Protein AF-0000000068152319 (afdb_homodimer)

Solvent-accessible surface area (backbone atoms only — not comparable to full-atom values): 18331 Å² total; per-residue (Å²): 128,87,71,72,49,59,66,53,41,41,60,49,45,67,41,33,51,30,41,73,50,39,45,47,54,48,64,67,41,83,53,57,62,54,56,55,41,44,42,50,52,56,46,69,72,33,90,63,81,56,49,63,74,42,66,69,45,48,62,28,28,33,26,53,43,98,92,41,52,23,27,28,37,55,92,58,53,68,41,41,54,44,86,46,58,44,72,79,60,33,42,72,51,70,28,56,41,70,69,55,43,32,71,53,37,73,86,51,48,68,57,53,35,43,17,32,24,41,39,35,35,20,41,75,81,77,48,38,43,54,47,46,40,53,41,25,61,87,59,77,86,76,68,88,68,73,77,63,60,58,57,43,26,35,73,72,56,66,52,64,64,80,77,86,117,128,88,72,73,50,60,66,53,40,41,62,50,43,68,41,33,52,28,40,73,51,40,45,47,54,47,65,66,41,83,51,60,64,52,56,55,40,45,41,49,50,57,44,69,74,33,90,62,82,56,49,61,74,40,68,68,46,46,62,27,29,33,25,52,44,97,92,40,53,22,27,28,37,56,90,58,53,69,41,39,55,43,86,44,56,45,72,79,60,34,42,73,51,72,30,57,42,69,70,54,43,34,71,52,39,73,86,51,47,67,57,53,36,44,18,33,23,41,39,35,34,21,40,77,83,78,47,37,42,55,47,46,41,53,41,24,61,87,58,73,84,76,68,87,70,73,78,64,60,57,58,43,27,35,75,71,57,66,51,62,62,80,77,84,119

Foldseek 3Di:
DDPDDLVNLLVVCVVPDADVVVCVVVVVDLPLVSVVSNQVSLCVQAPDRFRFLAAHFDQWTFGQDPVGTFIAGSPGDTLGDLQDQSQVSFDKDKAQDPVSQCVVVVPDDGDHSQAKIKIWTAHPPPRHTTDIDIDHPPDDDDRPDDDPSQCCCCVPSVHGDDPPD/DDPDDLVRLLVVCVVPDADVVVCVVVVVDLDLVSVVSNQVSLCVQAPDRFRFLAAHFDQWTFGQDPVGTFIAGSPGDTLGDLQDQSQVSFDKDKAQDPVSQCVVVVPDDGDHSQAKIKIWTAHPPPRHTTDIDIDHPPDDDDRPDDDPSQCCCCVPSVHGDDPPD

Nearest PDB structures (foldseek):
  5svb-assembly1_F  TM=8.645E-01  e=8.930E-20  Xanthobacter autotrophicus Py2
  5m45-assembly2_L  TM=8.608E-01  e=7.887E-20  Xanthobacter autotrophicus Py2
  5l9w-assembly1_C  TM=7.464E-01  e=7.218E-07  Aromatoleum aromaticum EbN1
  1zbu-assembly2_B  TM=4.070E-01  e=8.820E+00  Homo sapiens
  5svb-assembly1_F  TM=8.643E-01  e=5.107E-20  Xanthobacter autotrophicus Py2

Structure (mmCIF, N/CA/C/O backbone):
data_AF-0000000068152319-model_v1
#
loop_
_entity.id
_entity.type
_entity.pdbx_description
1 polymer 'Acetone carboxylase subunit gamma'
#
loop_
_atom_site.group_PDB
_atom_site.id
_atom_site.type_symbol
_atom_site.label_atom_id
_atom_site.label_alt_id
_atom_site.label_comp_id
_atom_site.label_asym_id
_atom_site.label_entity_id
_atom_site.label_seq_id
_atom_site.pdbx_PDB_ins_code
_atom_site.Cartn_x
_atom_site.Cartn_y
_atom_site.Cartn_z
_atom_site.occupancy
_atom_site.B_iso_or_equiv
_atom_site.auth_seq_id
_atom_site.auth_comp_id
_atom_site.auth_asym_id
_atom_site.auth_atom_id
_atom_site.pdbx_PDB_model_num
ATOM 1 N N . MET A 1 1 ? 15.344 -35.219 9.492 1 29.3 1 MET A N 1
ATOM 2 C CA . MET A 1 1 ? 14.969 -33.875 9.023 1 29.3 1 MET A CA 1
ATOM 3 C C . MET A 1 1 ? 13.539 -33.844 8.516 1 29.3 1 MET A C 1
ATOM 5 O O . MET A 1 1 ? 13.172 -34.656 7.645 1 29.3 1 MET A O 1
ATOM 9 N N . THR A 1 2 ? 12.547 -33.531 9.25 1 34.34 2 THR A N 1
ATOM 10 C CA . THR A 1 2 ? 11.188 -34 9.008 1 34.34 2 THR A CA 1
ATOM 11 C C . THR A 1 2 ? 10.594 -33.344 7.781 1 34.34 2 THR A C 1
ATOM 13 O O . THR A 1 2 ? 10.562 -32.094 7.691 1 34.34 2 THR A O 1
ATOM 16 N N . GLU A 1 3 ? 10.773 -34 6.656 1 38.84 3 GLU A N 1
ATOM 17 C CA . GLU A 1 3 ? 10.18 -33.688 5.355 1 38.84 3 GLU A CA 1
ATOM 18 C C . GLU A 1 3 ? 8.688 -33.406 5.48 1 38.84 3 GLU A C 1
ATOM 20 O O . GLU A 1 3 ? 7.941 -34.219 6.055 1 38.84 3 GLU A O 1
ATOM 25 N N . TYR A 1 4 ? 8.383 -32.219 5.656 1 45.47 4 TYR A N 1
ATOM 26 C CA . TYR A 1 4 ? 6.938 -32.031 5.684 1 45.47 4 TYR A CA 1
ATOM 27 C C . TYR A 1 4 ? 6.297 -32.562 4.406 1 45.47 4 TYR A C 1
ATOM 29 O O . TYR A 1 4 ? 6.863 -32.438 3.318 1 45.47 4 TYR A O 1
ATOM 37 N N . SER A 1 5 ? 5.383 -33.531 4.551 1 49.78 5 SER A N 1
ATOM 38 C CA . SER A 1 5 ? 4.648 -34.094 3.42 1 49.78 5 SER A CA 1
ATOM 39 C C . SER A 1 5 ? 3.951 -33 2.617 1 49.78 5 SER A C 1
ATOM 41 O O . SER A 1 5 ? 3.756 -31.891 3.109 1 49.78 5 SER A O 1
ATOM 43 N N . LYS A 1 6 ? 3.797 -33.25 1.29 1 51.91 6 LYS A N 1
ATOM 44 C CA . LYS A 1 6 ? 3.037 -32.375 0.396 1 51.91 6 LYS A CA 1
ATOM 45 C C . LYS A 1 6 ? 1.741 -31.922 1.051 1 51.91 6 LYS A C 1
ATOM 47 O O . LYS A 1 6 ? 1.321 -30.766 0.864 1 51.91 6 LYS A O 1
ATOM 52 N N . GLU A 1 7 ? 1.117 -32.812 1.719 1 50.56 7 GLU A N 1
ATOM 53 C CA . GLU A 1 7 ? -0.164 -32.531 2.363 1 50.56 7 GLU A CA 1
ATOM 54 C C . GLU A 1 7 ? -0.013 -31.5 3.471 1 50.56 7 GLU A C 1
ATOM 56 O O . GLU A 1 7 ? -0.859 -30.609 3.619 1 50.56 7 GLU A O 1
ATOM 61 N N . VAL A 1 8 ? 0.929 -31.656 4.145 1 47.94 8 VAL A N 1
ATOM 62 C CA . VAL A 1 8 ? 1.165 -30.719 5.23 1 47.94 8 VAL A CA 1
ATOM 63 C C . VAL A 1 8 ? 1.479 -29.344 4.656 1 47.94 8 VAL A C 1
ATOM 65 O O . VAL A 1 8 ? 0.976 -28.328 5.145 1 47.94 8 VAL A O 1
ATOM 68 N N . ILE A 1 9 ? 2.273 -29.391 3.684 1 48.47 9 ILE A N 1
ATOM 69 C CA . ILE A 1 9 ? 2.66 -28.141 3.049 1 48.47 9 ILE A CA 1
ATOM 70 C C . ILE A 1 9 ? 1.435 -27.484 2.418 1 48.47 9 ILE A C 1
ATOM 72 O O . ILE A 1 9 ? 1.27 -26.266 2.494 1 48.47 9 ILE A O 1
ATOM 76 N N . ASN A 1 10 ? 0.563 -28.375 1.817 1 47.09 10 ASN A N 1
ATOM 77 C CA . ASN A 1 10 ? -0.707 -27.875 1.308 1 47.09 10 ASN A CA 1
ATOM 78 C C . ASN A 1 10 ? -1.466 -27.094 2.375 1 47.09 10 ASN A C 1
ATOM 80 O O . ASN A 1 10 ? -2.031 -26.031 2.09 1 47.09 10 ASN A O 1
ATOM 84 N N . ASP A 1 11 ? -1.47 -27.75 3.412 1 46.84 11 AS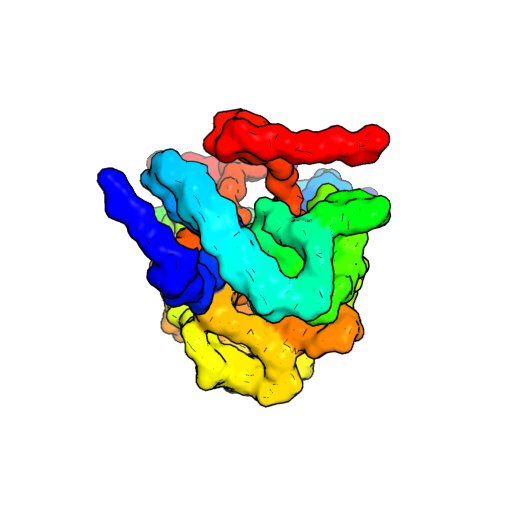P A N 1
ATOM 85 C CA . ASP A 1 11 ? -2.184 -27.109 4.52 1 46.84 11 ASP A CA 1
ATOM 86 C C . ASP A 1 11 ? -1.553 -25.766 4.887 1 46.84 11 ASP A C 1
ATOM 88 O O . ASP A 1 11 ? -2.258 -24.812 5.219 1 46.84 11 ASP A O 1
ATOM 92 N N . LEU A 1 12 ? -0.366 -25.828 4.875 1 43.5 12 LEU A N 1
ATOM 93 C CA . LEU A 1 12 ? 0.378 -24.625 5.234 1 43.5 12 LEU A CA 1
ATOM 94 C C . LEU A 1 12 ? 0.218 -23.547 4.168 1 43.5 12 LEU A C 1
ATOM 96 O O . LEU A 1 12 ? 0.08 -22.359 4.488 1 43.5 12 LEU A O 1
ATOM 100 N N . VAL A 1 13 ? 0.375 -24.031 2.992 1 44.41 13 VAL A N 1
ATOM 101 C CA . VAL A 1 13 ? 0.302 -23.125 1.843 1 44.41 13 VAL A CA 1
ATOM 102 C C . VAL A 1 13 ? -1.103 -22.547 1.738 1 44.41 13 VAL A C 1
ATOM 104 O O . VAL A 1 13 ? -1.269 -21.391 1.335 1 44.41 13 VAL A O 1
ATOM 107 N N . ASN A 1 14 ? -1.919 -23.438 1.845 1 42.91 14 ASN A N 1
ATOM 108 C CA . ASN A 1 14 ? -3.279 -22.906 1.894 1 42.91 14 ASN A CA 1
ATOM 109 C C . ASN A 1 14 ? -3.398 -21.75 2.887 1 42.91 14 ASN A C 1
ATOM 111 O O . ASN A 1 14 ? -4.426 -21.078 2.938 1 42.91 14 ASN A O 1
ATOM 115 N N . GLY A 1 15 ? -2.318 -21.516 3.465 1 40.84 15 GLY A N 1
ATOM 116 C CA . GLY A 1 15 ? -2.057 -20.297 4.215 1 40.84 15 GLY A CA 1
ATOM 117 C C . GLY A 1 15 ? -1.172 -19.312 3.467 1 40.84 15 GLY A C 1
ATOM 118 O O . GLY A 1 15 ? 0.036 -19.531 3.344 1 40.84 15 GLY A O 1
ATOM 119 N N . THR A 1 16 ? -1.539 -18.781 2.281 1 42.41 16 THR A N 1
ATOM 120 C CA . THR A 1 16 ? -1.171 -18 1.106 1 42.41 16 THR A CA 1
ATOM 121 C C . THR A 1 16 ? -0.312 -16.797 1.503 1 42.41 16 THR A C 1
ATOM 123 O O . THR A 1 16 ? -0.829 -15.789 1.991 1 42.41 16 THR A O 1
ATOM 126 N N . LEU A 1 17 ? 0.906 -17.031 2.014 1 45.12 17 LEU A N 1
ATOM 127 C CA . LEU A 1 17 ? 1.786 -15.984 2.537 1 45.12 17 LEU A CA 1
ATOM 128 C C . LEU A 1 17 ? 2.447 -15.211 1.402 1 45.12 17 LEU A C 1
ATOM 130 O O . LEU A 1 17 ? 2.701 -15.766 0.331 1 45.12 17 LEU A O 1
ATOM 134 N N . PRO A 1 18 ? 2.494 -13.953 1.424 1 46.31 18 PRO A N 1
ATOM 135 C CA . PRO A 1 18 ? 3.27 -13.102 0.517 1 46.31 18 PRO A CA 1
ATOM 136 C C . PRO A 1 18 ? 4.742 -13.5 0.454 1 46.31 18 PRO A C 1
ATOM 138 O O . PRO A 1 18 ? 5.25 -14.156 1.368 1 46.31 18 PRO A O 1
ATOM 141 N N . TRP A 1 19 ? 5.336 -13.047 -0.667 1 47.5 19 TRP A N 1
ATOM 142 C CA . TRP A 1 19 ? 6.688 -13.477 -0.998 1 47.5 19 TRP A CA 1
ATOM 143 C C . TRP A 1 19 ? 7.652 -13.172 0.143 1 47.5 19 TRP A C 1
ATOM 145 O O . TRP A 1 19 ? 8.438 -14.031 0.545 1 47.5 19 TRP A O 1
ATOM 155 N N . PRO A 1 20 ? 7.695 -11.961 0.567 1 49.41 20 PRO A N 1
ATOM 156 C CA . PRO A 1 20 ? 8.703 -11.844 1.622 1 49.41 20 PRO A CA 1
ATOM 157 C C . PRO A 1 20 ? 8.539 -12.891 2.719 1 49.41 20 PRO A C 1
ATOM 159 O O . PRO A 1 20 ? 9.531 -13.391 3.256 1 49.41 20 PRO A O 1
ATOM 162 N N . GLN A 1 21 ? 7.309 -13.172 2.949 1 49.09 21 GLN A N 1
ATOM 163 C CA . GLN A 1 21 ? 7.082 -14.203 3.957 1 49.09 21 GLN A CA 1
ATOM 164 C C . GLN A 1 21 ? 7.41 -15.586 3.408 1 49.09 21 GLN A C 1
ATOM 166 O O . GLN A 1 21 ? 7.992 -16.422 4.109 1 49.09 21 GLN A O 1
ATOM 171 N N . THR A 1 22 ? 6.965 -15.734 2.18 1 50.5 22 THR A N 1
ATOM 172 C CA . THR A 1 22 ? 7.32 -17.016 1.567 1 50.5 22 THR A CA 1
ATOM 173 C C . THR A 1 22 ? 8.836 -17.203 1.562 1 50.5 22 THR A C 1
ATOM 175 O O . THR A 1 22 ? 9.328 -18.281 1.912 1 50.5 22 THR A O 1
ATOM 178 N N . ARG A 1 23 ? 9.43 -16.047 1.186 1 50.91 23 ARG A N 1
ATOM 179 C CA . ARG A 1 23 ? 10.883 -16.141 1.212 1 50.91 23 ARG A CA 1
ATOM 180 C C . ARG A 1 23 ? 11.391 -16.453 2.615 1 50.91 23 ARG A C 1
ATOM 182 O O . ARG A 1 23 ? 12.297 -17.281 2.785 1 50.91 23 ARG A O 1
ATOM 189 N N . ARG A 1 24 ? 10.805 -15.727 3.512 1 51.16 24 ARG A N 1
ATOM 190 C CA . ARG A 1 24 ? 11.234 -15.977 4.887 1 51.16 24 ARG A CA 1
ATOM 191 C C . ARG A 1 24 ? 10.969 -17.422 5.277 1 51.16 24 ARG A C 1
ATOM 193 O O . ARG A 1 24 ? 11.812 -18.062 5.922 1 51.16 24 ARG A O 1
ATOM 200 N N . ILE A 1 25 ? 9.836 -17.859 4.922 1 49.97 25 ILE A N 1
ATOM 201 C CA . ILE A 1 25 ? 9.484 -19.234 5.262 1 49.97 25 ILE A CA 1
ATOM 202 C C . ILE A 1 25 ? 10.406 -20.203 4.52 1 49.97 25 ILE A C 1
ATOM 204 O O . ILE A 1 25 ? 10.906 -21.156 5.105 1 49.97 25 ILE A O 1
ATOM 208 N N . MET A 1 26 ? 10.516 -19.781 3.299 1 52.69 26 MET A N 1
ATOM 209 C CA . MET A 1 26 ? 11.359 -20.672 2.502 1 52.69 26 MET A CA 1
ATOM 210 C C . MET A 1 26 ? 12.812 -20.594 2.965 1 52.69 26 MET A C 1
ATOM 212 O O . MET A 1 26 ? 13.539 -21.594 2.922 1 52.69 26 MET A O 1
ATOM 216 N N . SER A 1 27 ? 13.148 -19.344 3.199 1 50.72 27 SER A N 1
ATOM 217 C CA . SER A 1 27 ? 14.523 -19.172 3.648 1 50.72 27 SER A CA 1
ATOM 218 C C . SER A 1 27 ? 14.75 -19.859 4.992 1 50.72 27 SER A C 1
ATOM 220 O O . SER A 1 27 ? 15.891 -20.172 5.355 1 50.72 27 SER A O 1
ATOM 222 N N . ALA A 1 28 ? 13.766 -19.797 5.734 1 48.38 28 ALA A N 1
ATOM 223 C CA . ALA A 1 28 ? 13.977 -20.438 7.031 1 48.38 28 ALA A CA 1
ATOM 224 C C . ALA A 1 28 ? 14.156 -21.953 6.875 1 48.38 28 ALA A C 1
ATOM 226 O O . ALA A 1 28 ? 14.797 -22.594 7.711 1 48.38 28 ALA A O 1
ATOM 227 N N . TYR A 1 29 ? 13.516 -22.406 5.895 1 48.31 29 TYR A N 1
ATOM 228 C CA . TYR A 1 29 ? 13.609 -23.844 5.801 1 48.31 29 TYR A CA 1
ATOM 229 C C . TYR A 1 29 ? 14.68 -24.266 4.793 1 48.31 29 TYR A C 1
ATOM 231 O O . TYR A 1 29 ? 14.719 -23.75 3.676 1 48.31 29 TYR A O 1
ATOM 239 N N . LYS A 1 30 ? 15.75 -24.703 5.25 1 52.5 30 LYS A N 1
ATOM 240 C CA . LYS A 1 30 ? 16.891 -25.25 4.539 1 52.5 30 LYS A CA 1
ATOM 241 C C . LYS A 1 30 ? 16.453 -26.281 3.496 1 52.5 30 LYS A C 1
ATOM 243 O O . LYS A 1 30 ? 17.25 -26.672 2.639 1 52.5 30 LYS A O 1
ATOM 248 N N . ASP A 1 31 ? 15.258 -26.734 3.561 1 57.16 31 ASP A N 1
ATOM 249 C CA . ASP A 1 31 ? 14.891 -27.828 2.676 1 57.16 31 ASP A CA 1
ATOM 250 C C . ASP A 1 31 ? 14.281 -27.312 1.376 1 57.16 31 ASP A C 1
ATOM 252 O O . ASP A 1 31 ? 13.094 -27.016 1.32 1 57.16 31 ASP A O 1
ATOM 256 N N . HIS A 1 32 ? 15.172 -27.094 0.353 1 60.34 32 HIS A N 1
ATOM 257 C CA . HIS A 1 32 ? 14.773 -26.719 -1 1 60.34 32 HIS A CA 1
ATOM 258 C C . HIS A 1 32 ? 13.617 -27.578 -1.487 1 60.34 32 HIS A C 1
ATOM 260 O O . HIS A 1 32 ? 12.82 -27.141 -2.324 1 60.34 32 HIS A O 1
ATOM 266 N N . ASP A 1 33 ? 13.484 -28.625 -0.875 1 73.69 33 ASP A N 1
ATOM 267 C CA . ASP A 1 33 ? 12.445 -29.562 -1.261 1 73.69 33 ASP A CA 1
ATOM 268 C C . ASP A 1 33 ? 11.062 -29.062 -0.865 1 73.69 33 ASP A C 1
ATOM 270 O O . ASP A 1 33 ? 10.07 -29.328 -1.548 1 73.69 33 ASP A O 1
ATOM 274 N N . ARG A 1 34 ? 11.078 -28.234 0.056 1 73.19 34 ARG A N 1
ATOM 275 C CA . ARG A 1 34 ? 9.797 -27.719 0.52 1 73.19 34 ARG A CA 1
ATOM 276 C C . ARG A 1 34 ? 9.211 -26.734 -0.477 1 73.19 34 ARG A C 1
ATOM 278 O O . ARG A 1 34 ? 7.996 -26.703 -0.697 1 73.19 34 ARG A O 1
ATOM 285 N N . PHE A 1 35 ? 10.109 -26.016 -1.012 1 80.5 35 PHE A N 1
ATOM 286 C CA . PHE A 1 35 ? 9.656 -25.016 -1.976 1 80.5 35 PHE A CA 1
ATOM 287 C C . PHE A 1 35 ? 9.047 -25.688 -3.199 1 80.5 35 PHE A C 1
ATOM 289 O O . PHE A 1 35 ? 7.949 -25.328 -3.631 1 80.5 35 PHE A O 1
ATOM 296 N N . PHE A 1 36 ? 9.664 -26.672 -3.668 1 83.81 36 PHE A N 1
ATOM 297 C CA . PHE A 1 36 ? 9.188 -27.328 -4.883 1 83.81 36 PHE A CA 1
ATOM 298 C C . PHE A 1 36 ? 7.918 -28.125 -4.605 1 83.81 36 PHE A C 1
ATOM 300 O O . PHE A 1 36 ? 7.047 -28.25 -5.473 1 83.81 36 PHE A O 1
ATOM 307 N N . LYS A 1 37 ? 7.805 -28.656 -3.469 1 79.69 37 LYS A N 1
ATOM 308 C CA . LYS A 1 37 ? 6.562 -29.328 -3.086 1 79.69 37 LYS A CA 1
ATOM 309 C C . LYS A 1 37 ? 5.406 -28.344 -3.02 1 79.69 37 LYS A C 1
ATOM 311 O O . LYS A 1 37 ? 4.297 -28.641 -3.469 1 79.69 37 LYS A O 1
ATOM 316 N N . TYR A 1 38 ? 5.723 -27.219 -2.445 1 80.12 38 TYR A N 1
ATOM 317 C CA . TYR A 1 38 ? 4.73 -26.156 -2.379 1 80.12 38 TYR A CA 1
ATOM 318 C C . TYR A 1 38 ? 4.281 -25.734 -3.775 1 80.12 38 TYR A C 1
ATOM 320 O O . TYR A 1 38 ? 3.084 -25.609 -4.035 1 80.12 38 TYR A O 1
ATOM 328 N N . LEU A 1 39 ? 5.23 -25.594 -4.652 1 86.81 39 LEU A N 1
ATOM 329 C CA . LEU A 1 39 ? 4.91 -25.219 -6.027 1 86.81 39 LEU A CA 1
ATOM 330 C C . LEU A 1 39 ? 4.043 -26.297 -6.688 1 86.81 39 LEU A C 1
ATOM 332 O O . LEU A 1 39 ? 3.135 -25.969 -7.457 1 86.81 39 LEU A O 1
ATOM 336 N N . ALA A 1 40 ? 4.34 -27.5 -6.355 1 86.75 40 ALA A N 1
ATOM 337 C CA . ALA A 1 40 ? 3.572 -28.594 -6.934 1 86.75 40 ALA A CA 1
ATOM 338 C C . ALA A 1 40 ? 2.113 -28.531 -6.492 1 86.75 40 ALA A C 1
ATOM 340 O O . ALA A 1 40 ? 1.206 -28.797 -7.285 1 86.75 40 ALA A O 1
ATOM 341 N N . VAL A 1 41 ? 1.919 -28.203 -5.289 1 82.25 41 VAL A N 1
ATOM 342 C CA . VAL A 1 41 ? 0.562 -28.094 -4.766 1 82.25 41 VAL A CA 1
ATOM 343 C C . VAL A 1 41 ? -0.182 -26.969 -5.477 1 82.25 41 VAL A C 1
ATOM 345 O O . VAL A 1 41 ? -1.335 -27.141 -5.883 1 82.25 41 VAL A O 1
ATOM 348 N N . LEU A 1 42 ? 0.514 -25.859 -5.613 1 86.88 42 LEU A N 1
ATOM 349 C CA . LEU A 1 42 ? -0.091 -24.734 -6.312 1 86.88 42 LEU A CA 1
ATOM 350 C C . LEU A 1 42 ? -0.408 -25.094 -7.762 1 86.88 42 LEU A C 1
ATOM 352 O O . LEU A 1 42 ? -1.461 -24.734 -8.281 1 86.88 42 LEU A O 1
ATOM 356 N N . GLN A 1 43 ? 0.518 -25.859 -8.336 1 93.25 43 GLN A N 1
ATOM 357 C CA . GLN A 1 43 ? 0.356 -26.25 -9.734 1 93.25 43 GLN A CA 1
ATOM 358 C C . GLN A 1 43 ? -0.875 -27.141 -9.914 1 93.25 43 GLN A C 1
ATOM 360 O O . GLN A 1 43 ? -1.59 -27.031 -10.906 1 93.25 43 GLN A O 1
ATOM 365 N N . ASP A 1 44 ? -1.181 -27.906 -8.93 1 89.94 44 ASP A N 1
ATOM 366 C CA . ASP A 1 44 ? -2.309 -28.828 -8.984 1 89.94 44 ASP A CA 1
ATOM 367 C C . ASP A 1 44 ? -3.637 -28.078 -8.922 1 89.94 44 ASP A C 1
ATOM 369 O O . ASP A 1 44 ? -4.672 -28.594 -9.336 1 89.94 44 ASP A O 1
ATOM 373 N N . ARG A 1 45 ? -3.596 -26.891 -8.492 1 86.38 45 ARG A N 1
ATOM 374 C CA . ARG A 1 45 ? -4.828 -26.141 -8.25 1 86.38 45 ARG A CA 1
ATOM 375 C C . ARG A 1 45 ? -5.223 -25.328 -9.477 1 86.38 45 ARG A C 1
ATOM 377 O O . ARG A 1 45 ? -6.328 -24.781 -9.539 1 86.38 45 ARG A O 1
ATOM 384 N N . VAL A 1 46 ? -4.305 -25.266 -10.344 1 93.56 46 VAL A N 1
ATOM 385 C CA . VAL A 1 46 ? -4.617 -24.469 -11.531 1 93.56 46 VAL A CA 1
ATOM 386 C C . VAL A 1 46 ? -4.938 -25.391 -12.703 1 93.56 46 VAL A C 1
ATOM 388 O O . VAL A 1 46 ? -4.484 -26.547 -12.734 1 93.56 46 VAL A O 1
ATOM 391 N N . ALA A 1 47 ? -5.711 -24.875 -13.656 1 95.25 47 ALA A N 1
ATOM 392 C CA . ALA A 1 47 ? -6.176 -25.672 -14.781 1 95.25 47 ALA A CA 1
ATOM 393 C C . ALA A 1 47 ? -5.199 -25.594 -15.953 1 95.25 47 ALA A C 1
ATOM 395 O O . ALA A 1 47 ? -5.383 -26.266 -16.969 1 95.25 47 ALA A O 1
ATOM 396 N N . TRP A 1 48 ? -4.289 -24.734 -15.906 1 96.38 48 TRP A N 1
ATOM 397 C CA . TRP A 1 48 ? -3.297 -24.578 -16.953 1 96.38 48 TRP A CA 1
ATOM 398 C C . TRP A 1 48 ? -1.984 -25.25 -16.594 1 96.38 48 TRP A C 1
ATOM 400 O O . TRP A 1 48 ? -1.743 -25.547 -15.414 1 96.38 48 TRP A O 1
ATOM 410 N N . SER A 1 49 ? -1.052 -25.516 -17.609 1 95.5 49 SER A N 1
ATOM 411 C CA . SER A 1 49 ? 0.048 -26.453 -17.391 1 95.5 49 SER A CA 1
ATOM 412 C C . SER A 1 49 ? 1.383 -25.719 -17.281 1 95.5 49 SER A C 1
ATOM 414 O O . SER A 1 49 ? 2.393 -26.312 -16.906 1 95.5 49 SER A O 1
ATOM 416 N N . ASP A 1 50 ? 1.476 -24.438 -17.594 1 96 50 ASP A N 1
ATOM 417 C CA . ASP A 1 50 ? 2.736 -23.719 -17.469 1 96 50 ASP A CA 1
ATOM 418 C C . ASP A 1 50 ? 3.275 -23.812 -16.047 1 96 50 ASP A C 1
ATOM 420 O O . ASP A 1 50 ? 2.547 -23.562 -15.078 1 96 50 ASP A O 1
ATOM 424 N N . PRO A 1 51 ? 4.473 -24.125 -15.938 1 95.81 51 PRO A N 1
ATOM 425 C CA . PRO A 1 51 ? 5.016 -24.297 -14.594 1 95.81 51 PRO A CA 1
ATOM 426 C C . PRO A 1 51 ? 5.016 -23 -13.781 1 95.81 51 PRO A C 1
ATOM 428 O O . PRO A 1 51 ? 5.492 -21.969 -14.258 1 95.81 51 PRO A O 1
ATOM 431 N N . ILE A 1 52 ? 4.48 -23.078 -12.578 1 94.5 52 ILE A N 1
ATOM 432 C CA . ILE A 1 52 ? 4.543 -21.953 -11.648 1 94.5 52 ILE A CA 1
ATOM 433 C C . ILE A 1 52 ? 5.953 -21.828 -11.078 1 94.5 52 ILE A C 1
ATOM 435 O O . ILE A 1 52 ? 6.516 -22.812 -10.586 1 94.5 52 ILE A O 1
ATOM 439 N N . LEU A 1 53 ? 6.504 -20.656 -11.18 1 91.81 53 LEU A N 1
ATOM 440 C CA . LEU A 1 53 ? 7.859 -20.453 -10.688 1 91.81 53 LEU A CA 1
ATOM 441 C C . LEU A 1 53 ? 7.84 -19.781 -9.312 1 91.81 53 LEU A C 1
ATOM 443 O O . LEU A 1 53 ? 8.719 -20.047 -8.484 1 91.81 53 LEU A O 1
ATOM 447 N N . LEU A 1 54 ? 6.82 -18.953 -9.102 1 89.62 54 LEU A N 1
ATOM 448 C CA . LEU A 1 54 ? 6.777 -18.188 -7.855 1 89.62 54 LEU A CA 1
ATOM 449 C C . LEU A 1 54 ? 5.395 -17.594 -7.633 1 89.62 54 LEU A C 1
ATOM 451 O O . LEU A 1 54 ? 4.84 -16.953 -8.523 1 89.62 54 LEU A O 1
ATOM 455 N N . PRO A 1 55 ? 4.793 -17.859 -6.547 1 88.88 55 PRO A N 1
ATOM 456 C CA . PRO A 1 55 ? 3.617 -17.062 -6.191 1 88.88 55 PRO A CA 1
ATOM 457 C C . PRO A 1 55 ? 3.971 -15.633 -5.793 1 88.88 55 PRO A C 1
ATOM 459 O O . PRO A 1 55 ? 4.91 -15.414 -5.02 1 88.88 55 PRO A O 1
ATOM 462 N N . VAL A 1 56 ? 3.281 -14.641 -6.285 1 86.19 56 VAL A N 1
ATOM 463 C CA . VAL A 1 56 ? 3.658 -13.258 -6.012 1 86.19 56 VAL A CA 1
ATOM 464 C C . VAL A 1 56 ? 2.488 -12.523 -5.359 1 86.19 56 VAL A C 1
ATOM 466 O O . VAL A 1 56 ? 2.59 -11.336 -5.043 1 86.19 56 VAL A O 1
ATOM 469 N N . GLY A 1 57 ? 1.352 -13.156 -5.16 1 85.75 57 GLY A N 1
ATOM 470 C CA . GLY A 1 57 ? 0.154 -12.609 -4.543 1 85.75 57 GLY A CA 1
ATOM 471 C C . GLY A 1 57 ? -0.984 -13.609 -4.457 1 85.75 57 GLY A C 1
ATOM 472 O O . GLY A 1 57 ? -0.8 -14.797 -4.75 1 85.75 57 GLY A O 1
ATOM 473 N N . ASP A 1 58 ? -2.098 -13.039 -4.008 1 87.94 58 ASP A N 1
ATOM 474 C CA . ASP A 1 58 ? -3.285 -13.883 -3.947 1 87.94 58 ASP A CA 1
ATOM 475 C C . ASP A 1 58 ? -3.738 -14.297 -5.348 1 87.94 58 ASP A C 1
ATOM 477 O O . ASP A 1 58 ? -4.168 -13.453 -6.137 1 87.94 58 ASP A O 1
ATOM 481 N N . ARG A 1 59 ? -3.615 -15.57 -5.578 1 92 59 ARG A N 1
ATOM 482 C CA . ARG A 1 59 ? -4.004 -16.172 -6.848 1 92 59 ARG A CA 1
ATOM 483 C C . ARG A 1 59 ? -3.248 -15.531 -8.008 1 92 59 ARG A C 1
ATOM 485 O O . ARG A 1 59 ? -3.799 -15.359 -9.102 1 92 59 ARG A O 1
ATOM 492 N N . LEU A 1 60 ? -2.074 -15.086 -7.758 1 93.31 60 LEU A N 1
ATOM 493 C CA . LEU A 1 60 ? -1.193 -14.445 -8.727 1 93.31 60 LEU A CA 1
ATOM 494 C C . LEU A 1 60 ? 0.186 -15.094 -8.727 1 93.31 60 LEU A C 1
ATOM 496 O O . LEU A 1 60 ? 0.825 -15.203 -7.672 1 93.31 60 LEU A O 1
ATOM 500 N N . PHE A 1 61 ? 0.668 -15.461 -9.945 1 93.5 61 PHE A N 1
ATOM 501 C CA . PHE A 1 61 ? 1.876 -16.281 -10.039 1 93.5 61 PHE A CA 1
ATOM 502 C C . PHE A 1 61 ? 2.77 -15.781 -11.172 1 93.5 61 PHE A C 1
ATOM 504 O O . PHE A 1 61 ? 2.285 -15.211 -12.148 1 93.5 61 PHE A O 1
ATOM 511 N N . ILE A 1 62 ? 4.016 -16.016 -10.992 1 93.62 62 ILE A N 1
ATOM 512 C CA . ILE A 1 62 ? 4.914 -15.984 -12.148 1 93.62 62 ILE A CA 1
ATOM 513 C C . ILE A 1 62 ? 5.074 -17.406 -12.703 1 93.62 62 ILE A C 1
ATOM 515 O O . ILE A 1 62 ? 5.375 -18.328 -11.953 1 93.62 62 ILE A O 1
ATOM 519 N N . CYS A 1 63 ? 4.859 -17.562 -13.961 1 95.94 63 CYS A N 1
ATOM 520 C CA . CYS A 1 63 ? 4.953 -18.891 -14.562 1 95.94 63 CYS A CA 1
ATOM 521 C C . CYS A 1 63 ? 5.828 -18.859 -15.812 1 95.94 63 CYS A C 1
ATOM 523 O O . CYS A 1 63 ? 6.074 -17.797 -16.375 1 95.94 63 CYS A O 1
ATOM 525 N N . ASP A 1 64 ? 6.344 -19.969 -16.094 1 95.94 64 ASP A N 1
ATOM 526 C CA . ASP A 1 64 ? 7.141 -20.156 -17.312 1 95.94 64 ASP A CA 1
ATOM 527 C C . ASP A 1 64 ? 6.266 -20.578 -18.484 1 95.94 64 ASP A C 1
ATOM 529 O O . ASP A 1 64 ? 5.941 -21.766 -18.625 1 95.94 64 ASP A O 1
ATOM 533 N N . SER A 1 65 ? 5.914 -19.609 -19.359 1 94.62 65 SER A N 1
ATOM 534 C CA . SER A 1 65 ? 5.043 -19.891 -20.5 1 94.62 65 SER A CA 1
ATOM 535 C C . SER A 1 65 ? 5.832 -19.953 -21.797 1 94.62 65 SER A C 1
ATOM 537 O O . SER A 1 65 ? 7.027 -19.656 -21.828 1 94.62 65 SER A O 1
ATOM 539 N N . ALA A 1 66 ? 5.152 -20.422 -22.844 1 90.88 66 ALA A N 1
ATOM 540 C CA . ALA A 1 66 ? 5.773 -20.484 -24.156 1 90.88 66 ALA A CA 1
ATOM 541 C C . ALA A 1 66 ? 6.195 -19.094 -24.625 1 90.88 66 ALA A C 1
ATOM 543 O O . ALA A 1 66 ? 7.184 -18.953 -25.359 1 90.88 66 ALA A O 1
ATOM 544 N N . GLU A 1 67 ? 5.473 -18.094 -24.172 1 89.38 67 GLU A N 1
ATOM 545 C CA . GLU A 1 67 ? 5.754 -16.719 -24.578 1 89.38 67 GLU A CA 1
ATOM 546 C C . GLU A 1 67 ? 6.734 -16.047 -23.625 1 89.38 67 GLU A C 1
ATOM 548 O O . GLU A 1 67 ? 7.051 -14.867 -23.781 1 89.38 67 GLU A O 1
ATOM 553 N N . GLY A 1 68 ? 7.301 -16.797 -22.719 1 93.56 68 GLY A N 1
ATOM 554 C CA . GLY A 1 68 ? 8.18 -16.25 -21.703 1 93.56 68 GLY A CA 1
ATOM 555 C C . GLY A 1 68 ? 7.602 -16.344 -20.297 1 93.56 68 GLY A C 1
ATOM 556 O O . GLY A 1 68 ? 6.574 -16.984 -20.094 1 93.56 68 GLY A O 1
ATOM 557 N N . ARG A 1 69 ? 8.336 -15.711 -19.375 1 95.06 69 ARG A N 1
ATOM 558 C CA . ARG A 1 69 ? 7.871 -15.711 -18 1 95.06 69 ARG A CA 1
ATOM 559 C C . ARG A 1 69 ? 6.871 -14.578 -17.75 1 95.06 69 ARG A C 1
ATOM 561 O O . ARG A 1 69 ? 7.188 -13.406 -17.969 1 95.06 69 ARG A O 1
ATOM 568 N N . VAL A 1 70 ? 5.703 -14.945 -17.297 1 96.62 70 VAL A N 1
ATOM 569 C CA . VAL A 1 70 ? 4.617 -13.977 -17.219 1 96.62 70 VAL A CA 1
ATOM 570 C C . VAL A 1 70 ? 3.965 -14.047 -15.844 1 96.62 70 VAL A C 1
ATOM 572 O O . VAL A 1 70 ? 4.055 -15.062 -15.156 1 96.62 70 VAL A O 1
ATOM 575 N N . ALA A 1 71 ? 3.395 -12.977 -15.461 1 95.81 71 ALA A N 1
ATOM 576 C CA . ALA A 1 71 ? 2.473 -12.992 -14.328 1 95.81 71 ALA A CA 1
ATOM 577 C C . ALA A 1 71 ? 1.094 -13.492 -14.75 1 95.81 71 ALA A C 1
ATOM 579 O O . ALA A 1 71 ? 0.556 -13.062 -15.773 1 95.81 71 ALA A O 1
ATOM 580 N N . ARG A 1 72 ? 0.593 -14.414 -13.969 1 96.94 72 ARG A N 1
ATOM 581 C CA . ARG A 1 72 ? -0.641 -15.062 -14.398 1 96.94 72 ARG A CA 1
ATOM 582 C C . ARG A 1 72 ? -1.594 -15.258 -13.227 1 96.94 72 ARG A C 1
ATOM 584 O O . ARG A 1 72 ? -1.17 -15.641 -12.133 1 96.94 72 ARG A O 1
ATOM 591 N N . CYS A 1 73 ? -2.814 -14.977 -13.5 1 97.38 73 CYS A N 1
ATOM 592 C CA . CYS A 1 73 ? -3.871 -15.273 -12.539 1 97.38 73 CYS A CA 1
ATOM 593 C C . CYS A 1 73 ? -4.125 -16.766 -12.453 1 97.38 73 CYS A C 1
ATOM 595 O O . CYS A 1 73 ? -3.895 -17.5 -13.414 1 97.38 73 CYS A O 1
ATOM 597 N N . GLU A 1 74 ? -4.633 -17.203 -11.344 1 96.06 74 GLU A N 1
ATOM 598 C CA . GLU A 1 74 ? -5.023 -18.609 -11.172 1 96.06 74 GLU A CA 1
ATOM 599 C C . GLU A 1 74 ? -5.98 -19.047 -12.273 1 96.06 74 GLU A C 1
ATOM 601 O O . GLU A 1 74 ? -5.949 -20.203 -12.703 1 96.06 74 GLU A O 1
ATOM 606 N N . CYS A 1 75 ? -6.805 -18.156 -12.688 1 97.12 75 CYS A N 1
ATOM 607 C CA . CYS A 1 75 ? -7.777 -18.5 -13.719 1 97.12 75 CYS A CA 1
ATOM 608 C C . CYS A 1 75 ? -7.094 -18.703 -15.062 1 97.12 75 CYS A C 1
ATOM 610 O O . CYS A 1 75 ? -7.695 -19.25 -16 1 97.12 75 CYS A O 1
ATOM 612 N N . GLY A 1 76 ? -5.863 -18.203 -15.195 1 97.25 76 GLY A N 1
ATOM 613 C CA . GLY A 1 76 ? -5.113 -18.422 -16.422 1 97.25 76 GLY A CA 1
ATOM 614 C C . GLY A 1 76 ? -4.789 -17.141 -17.156 1 97.25 76 GLY A C 1
ATOM 615 O O . GLY A 1 76 ? -3.949 -17.125 -18.062 1 97.25 76 GLY A O 1
ATOM 616 N N . TYR A 1 77 ? -5.43 -16.047 -16.875 1 97.81 77 TYR A N 1
ATOM 617 C CA . TYR A 1 77 ? -5.168 -14.781 -17.547 1 97.81 77 TYR A CA 1
ATOM 618 C C . TYR A 1 77 ? -3.723 -14.344 -17.344 1 97.81 77 TYR A C 1
ATOM 620 O O . TYR A 1 77 ? -3.207 -14.375 -16.234 1 97.81 77 TYR A O 1
ATOM 628 N N . SER A 1 78 ? -3.08 -14.008 -18.406 1 97.69 78 SER A N 1
ATOM 629 C CA . SER A 1 78 ? -1.708 -13.508 -18.375 1 97.69 78 SER A CA 1
ATOM 630 C C . SER A 1 78 ? -1.673 -11.984 -18.328 1 97.69 78 SER A C 1
ATOM 632 O O . SER A 1 78 ? -2.277 -11.32 -19.172 1 97.69 78 SER A O 1
ATOM 634 N N . PHE A 1 79 ? -0.942 -11.438 -17.406 1 97.31 79 PHE A N 1
ATOM 635 C CA . PHE A 1 79 ? -0.758 -10 -17.297 1 97.31 79 PHE A CA 1
ATOM 636 C C . PHE A 1 79 ? 0.474 -9.547 -18.078 1 97.31 79 PHE A C 1
ATOM 638 O O . PHE A 1 79 ? 0.814 -8.367 -18.078 1 97.31 79 PHE A O 1
ATOM 645 N N . GLY A 1 80 ? 1.118 -10.453 -18.688 1 96 80 GLY A N 1
ATOM 646 C CA . GLY A 1 80 ? 2.297 -10.133 -19.469 1 96 80 GLY A CA 1
ATOM 647 C C . GLY A 1 80 ? 3.598 -10.406 -18.734 1 96 80 GLY A C 1
ATOM 648 O O . GLY A 1 80 ? 3.615 -11.133 -17.75 1 96 80 GLY A O 1
ATOM 649 N N . ASP A 1 81 ? 4.695 -9.836 -19.281 1 95.44 81 ASP A N 1
ATOM 650 C CA . ASP A 1 81 ? 6.031 -10.039 -18.734 1 95.44 81 ASP A CA 1
ATOM 651 C C . ASP A 1 81 ? 6.078 -9.711 -17.25 1 95.44 81 ASP A C 1
ATOM 653 O O . ASP A 1 81 ? 5.625 -8.648 -16.828 1 95.44 81 ASP A O 1
ATOM 657 N N . TYR A 1 82 ? 6.66 -10.68 -16.469 1 92.94 82 TYR A N 1
ATOM 658 C CA . TYR A 1 82 ? 6.621 -10.531 -15.023 1 92.94 82 TYR A CA 1
ATOM 659 C C . TYR A 1 82 ? 7.484 -9.359 -14.57 1 92.94 82 TYR A C 1
ATOM 661 O O . TYR A 1 82 ? 7.352 -8.883 -13.445 1 92.94 82 TYR A O 1
ATOM 669 N N . ARG A 1 83 ? 8.391 -8.844 -15.383 1 91.81 83 ARG A N 1
ATOM 670 C CA . ARG A 1 83 ? 9.273 -7.723 -15.047 1 91.81 83 ARG A CA 1
ATOM 671 C C . ARG A 1 83 ? 8.547 -6.391 -15.203 1 91.81 83 ARG A C 1
ATOM 673 O O . ARG A 1 83 ? 9.047 -5.352 -14.773 1 91.81 83 ARG A O 1
ATOM 680 N N . ARG A 1 84 ? 7.418 -6.477 -15.773 1 92 84 ARG A N 1
ATOM 681 C CA . ARG A 1 84 ? 6.559 -5.305 -15.891 1 92 84 ARG A CA 1
ATOM 682 C C . ARG A 1 84 ? 5.453 -5.32 -14.844 1 92 84 ARG A C 1
ATOM 684 O O . ARG A 1 84 ? 5.098 -6.379 -14.32 1 92 84 ARG A O 1
ATOM 691 N N . ASN A 1 85 ? 4.957 -4.164 -14.586 1 92.94 85 ASN A N 1
ATOM 692 C CA . ASN A 1 85 ? 3.912 -4.039 -13.57 1 92.94 85 ASN A CA 1
ATOM 693 C C . ASN A 1 85 ? 2.602 -4.66 -14.047 1 92.94 85 ASN A C 1
ATOM 695 O O . ASN A 1 85 ? 1.928 -4.109 -14.922 1 92.94 85 ASN A O 1
ATOM 699 N N . TRP A 1 86 ? 2.229 -5.797 -13.445 1 95.25 86 TRP A N 1
ATOM 700 C CA . TRP A 1 86 ? 1.031 -6.516 -13.875 1 95.25 86 TRP A CA 1
ATOM 701 C C . TRP A 1 86 ? -0.217 -5.664 -13.672 1 95.25 86 TRP A C 1
ATOM 703 O O . TRP A 1 86 ? -1.222 -5.852 -14.359 1 95.25 86 TRP A O 1
ATOM 713 N N . LYS A 1 87 ? -0.18 -4.723 -12.727 1 95.19 87 LYS A N 1
ATOM 714 C CA . LYS A 1 87 ? -1.328 -3.883 -12.391 1 95.19 87 LYS A CA 1
ATOM 715 C C . LYS A 1 87 ? -1.781 -3.068 -13.602 1 95.19 87 LYS A C 1
ATOM 717 O O . LYS A 1 87 ? -2.961 -2.732 -13.719 1 95.19 87 LYS A O 1
ATOM 722 N N . LEU A 1 88 ? -0.833 -2.82 -14.477 1 95.06 88 LEU A N 1
ATOM 723 C CA . LEU A 1 88 ? -1.132 -1.998 -15.648 1 95.06 88 LEU A CA 1
ATOM 724 C C . LEU A 1 88 ? -2.004 -2.762 -16.641 1 95.06 88 LEU A C 1
ATOM 726 O O . LEU A 1 88 ? -2.604 -2.16 -17.531 1 95.06 88 LEU A O 1
ATOM 730 N N . ASN A 1 89 ? -2.074 -4.082 -16.484 1 96.62 89 ASN A N 1
ATOM 731 C CA . ASN A 1 89 ? -2.904 -4.906 -17.359 1 96.62 89 ASN A CA 1
ATOM 732 C C . ASN A 1 89 ? -4.098 -5.488 -16.609 1 96.62 89 ASN A C 1
ATOM 734 O O . ASN A 1 89 ? -4.766 -6.398 -17.109 1 96.62 89 ASN A O 1
ATOM 738 N N . ALA A 1 90 ? -4.355 -4.984 -15.43 1 97.25 90 ALA A N 1
ATOM 739 C CA . ALA A 1 90 ? -5.539 -5.348 -14.648 1 97.25 90 ALA A CA 1
ATOM 740 C C . ALA A 1 90 ? -6.695 -4.391 -14.938 1 97.25 90 ALA A C 1
ATOM 742 O O . ALA A 1 90 ? -6.5 -3.338 -15.547 1 97.25 90 ALA A O 1
ATOM 743 N N . VAL A 1 91 ? -7.918 -4.82 -14.625 1 97.31 91 VAL A N 1
ATOM 744 C CA . VAL A 1 91 ? -9.031 -3.879 -14.523 1 97.31 91 VAL A CA 1
ATOM 745 C C . VAL A 1 91 ? -8.938 -3.107 -13.211 1 97.31 91 VAL A C 1
ATOM 747 O O . VAL A 1 91 ? -8.883 -3.707 -12.133 1 97.31 91 VAL A O 1
ATOM 750 N N . ILE A 1 92 ? -8.836 -1.829 -13.344 1 96.5 92 ILE A N 1
ATOM 751 C CA . ILE A 1 92 ? -8.656 -0.999 -12.156 1 96.5 92 ILE A CA 1
ATOM 752 C C . ILE A 1 92 ? -9.953 -0.259 -11.852 1 96.5 92 ILE A C 1
ATOM 754 O O . ILE A 1 92 ? -10.461 0.493 -12.688 1 96.5 92 ILE A O 1
ATOM 758 N N . ASN A 1 93 ? -10.523 -0.525 -10.734 1 96.44 93 ASN A N 1
ATOM 759 C CA . ASN A 1 93 ? -11.617 0.282 -10.203 1 96.44 93 ASN A CA 1
ATOM 760 C C . ASN A 1 93 ? -11.109 1.329 -9.211 1 96.44 93 ASN A C 1
ATOM 762 O O . ASN A 1 93 ? -10.57 0.984 -8.156 1 96.44 93 ASN A O 1
ATOM 766 N N . VAL A 1 94 ? -11.266 2.559 -9.523 1 95.94 94 VAL A N 1
ATOM 767 C CA . VAL A 1 94 ? -10.773 3.641 -8.68 1 95.94 94 VAL A CA 1
ATOM 768 C C . VAL A 1 94 ? -11.93 4.273 -7.918 1 95.94 94 VAL A C 1
ATOM 770 O O . VAL A 1 94 ? -12.914 4.703 -8.516 1 95.94 94 VAL A O 1
ATOM 773 N N . ARG A 1 95 ? -11.852 4.25 -6.66 1 96.06 95 ARG A N 1
ATOM 774 C CA . ARG A 1 95 ? -12.797 4.98 -5.824 1 96.06 95 ARG A CA 1
ATOM 775 C C . ARG A 1 95 ? -12.25 6.355 -5.457 1 96.06 95 ARG A C 1
ATOM 777 O O . ARG A 1 95 ? -11.523 6.5 -4.469 1 96.06 95 ARG A O 1
ATOM 784 N N . ASP A 1 96 ? -12.742 7.32 -6.207 1 94.38 96 ASP A N 1
ATOM 785 C CA . ASP A 1 96 ? -12.156 8.656 -6.105 1 94.38 96 ASP A CA 1
ATOM 786 C C . ASP A 1 96 ? -13.242 9.719 -5.918 1 94.38 96 ASP A C 1
ATOM 788 O O . ASP A 1 96 ? -13 10.906 -6.125 1 94.38 96 ASP A O 1
ATOM 792 N N . THR A 1 97 ? -14.445 9.297 -5.668 1 96.06 97 THR A N 1
ATOM 793 C CA . THR A 1 97 ? -15.539 10.188 -5.297 1 96.06 97 THR A CA 1
ATOM 794 C C . THR A 1 97 ? -16.141 9.781 -3.949 1 96.06 97 THR A C 1
ATOM 796 O O . THR A 1 97 ? -15.953 8.641 -3.504 1 96.06 97 THR A O 1
ATOM 799 N N . GLU A 1 98 ? -16.797 10.758 -3.34 1 93.88 98 GLU A N 1
ATOM 800 C CA . GLU A 1 98 ? -17.469 10.438 -2.086 1 93.88 98 GLU A CA 1
ATOM 801 C C . GLU A 1 98 ? -18.453 9.281 -2.27 1 93.88 98 GLU A C 1
ATOM 803 O O . GLU A 1 98 ? -18.516 8.375 -1.432 1 93.88 98 GLU A O 1
ATOM 808 N N . GLU A 1 99 ? -19.141 9.305 -3.34 1 95.75 99 GLU A N 1
ATOM 809 C CA . GLU A 1 99 ? -20.141 8.273 -3.623 1 95.75 99 GLU A CA 1
ATOM 810 C C . GLU A 1 99 ? -19.484 6.902 -3.748 1 95.75 99 GLU A C 1
ATOM 812 O O . GLU A 1 99 ? -19.969 5.922 -3.178 1 95.75 99 GLU A O 1
ATOM 817 N N . SER A 1 100 ? -18.406 6.777 -4.492 1 95.31 100 SER A N 1
ATOM 818 C CA . SER A 1 100 ? -17.75 5.492 -4.699 1 95.31 100 SER A CA 1
ATOM 819 C C . SER A 1 100 ? -17.109 4.984 -3.412 1 95.31 100 SER A C 1
ATOM 821 O O . SER A 1 100 ? -17.094 3.779 -3.15 1 95.31 100 SER A O 1
ATOM 823 N N . LEU A 1 101 ? -16.594 5.926 -2.586 1 94.62 101 LEU A N 1
ATOM 824 C CA . LEU A 1 101 ? -16 5.547 -1.307 1 94.62 101 LEU A CA 1
ATOM 825 C C . LEU A 1 101 ? -17.078 5.062 -0.337 1 94.62 101 LEU A C 1
ATOM 827 O O . LEU A 1 101 ? -16.859 4.098 0.4 1 94.62 101 LEU A O 1
ATOM 831 N N . ARG A 1 102 ? -18.25 5.594 -0.425 1 94.06 102 ARG A N 1
ATOM 832 C CA . ARG A 1 102 ? -19.328 5.238 0.48 1 94.06 102 ARG A CA 1
ATOM 833 C C . ARG A 1 102 ? -19.891 3.863 0.142 1 94.06 102 ARG A C 1
ATOM 835 O O . ARG A 1 102 ? -20.562 3.236 0.974 1 94.06 102 ARG A O 1
ATOM 842 N N . GLU A 1 103 ? -19.641 3.389 -1.086 1 92.38 103 GLU A N 1
ATOM 843 C CA . GLU A 1 103 ? -20.062 2.037 -1.451 1 92.38 103 GLU A CA 1
ATOM 844 C C . GLU A 1 103 ? -19.391 0.996 -0.561 1 92.38 103 GLU A C 1
ATOM 846 O O . GLU A 1 103 ? -19.984 -0.04 -0.252 1 92.38 103 GLU A O 1
ATOM 851 N N . ILE A 1 104 ? -18.172 1.38 -0.105 1 91.44 104 ILE A N 1
ATOM 852 C CA . ILE A 1 104 ? -17.453 0.389 0.692 1 91.44 104 ILE A CA 1
ATOM 853 C C . ILE A 1 104 ? -17.375 0.858 2.143 1 91.44 104 ILE A C 1
ATOM 855 O O . ILE A 1 104 ? -17.203 0.046 3.057 1 91.44 104 ILE A O 1
ATOM 859 N N . TYR A 1 105 ? -17.562 2.137 2.365 1 92 105 TYR A N 1
ATOM 860 C CA . TYR A 1 105 ? -17.547 2.691 3.715 1 92 105 TYR A CA 1
ATOM 861 C C . TYR A 1 105 ? -18.781 3.564 3.953 1 92 105 TYR A C 1
ATOM 863 O O . TYR A 1 105 ? -18.656 4.781 4.113 1 92 105 TYR A O 1
ATOM 871 N N . PRO A 1 106 ? -19.906 2.969 4.105 1 89.19 106 PRO A N 1
ATOM 872 C CA . PRO A 1 106 ? -21.156 3.74 4.168 1 89.19 106 PRO A CA 1
ATOM 873 C C . PRO A 1 106 ? -21.281 4.535 5.465 1 89.19 106 PRO A C 1
ATOM 875 O O . PRO A 1 106 ? -21.922 5.598 5.48 1 89.19 106 PRO A O 1
ATOM 878 N N . ASN A 1 107 ? -20.672 4.066 6.551 1 85.25 107 ASN A N 1
ATOM 879 C CA . ASN A 1 107 ? -20.922 4.688 7.848 1 85.25 107 ASN A CA 1
ATOM 880 C C . ASN A 1 107 ? -19.641 5.238 8.461 1 85.25 107 ASN A C 1
ATOM 882 O O . ASN A 1 107 ? -19.625 5.613 9.633 1 85.25 107 ASN A O 1
ATOM 886 N N . SER A 1 108 ? -18.641 5.207 7.746 1 82.75 108 SER A N 1
ATOM 887 C CA . SER A 1 108 ? -17.359 5.672 8.266 1 82.75 108 SER A CA 1
ATOM 888 C C . SER A 1 108 ? -17.062 7.105 7.82 1 82.75 108 SER A C 1
ATOM 890 O O . SER A 1 108 ? -17.703 7.617 6.898 1 82.75 108 SER A O 1
ATOM 892 N N . ASP A 1 109 ? -16.281 7.777 8.617 1 89.5 109 ASP A N 1
ATOM 893 C CA . ASP A 1 109 ? -15.672 9 8.094 1 89.5 109 ASP A CA 1
ATOM 894 C C . ASP A 1 109 ? -14.664 8.68 6.988 1 89.5 109 ASP A C 1
ATOM 896 O O . ASP A 1 109 ? -13.633 8.062 7.246 1 89.5 109 ASP A O 1
ATOM 900 N N . ILE A 1 110 ? -15.016 9.016 5.812 1 90.25 110 ILE A N 1
ATOM 901 C CA . ILE A 1 110 ? -14.273 8.578 4.633 1 90.25 110 ILE A CA 1
ATOM 902 C C . ILE A 1 110 ? -13.18 9.594 4.309 1 90.25 110 ILE A C 1
ATOM 904 O O . ILE A 1 110 ? -13.258 10.758 4.723 1 90.25 110 ILE A O 1
ATOM 908 N N . PRO A 1 111 ? -12.211 9.102 3.623 1 91.25 111 PRO A N 1
ATOM 909 C CA . PRO A 1 111 ? -11.164 10.023 3.186 1 91.25 111 PRO A CA 1
ATOM 910 C C . PRO A 1 111 ? -11.68 11.086 2.211 1 91.25 111 PRO A C 1
ATOM 912 O O . PRO A 1 111 ? -12.695 10.867 1.542 1 91.25 111 PRO A O 1
ATOM 915 N N . ASP A 1 112 ? -11.008 12.164 2.254 1 87.69 112 ASP A N 1
ATOM 916 C CA . ASP A 1 112 ? -11.227 13.172 1.214 1 87.69 112 ASP A CA 1
ATOM 917 C C . ASP A 1 112 ? -10.68 12.695 -0.131 1 87.69 112 ASP A C 1
ATOM 919 O O . ASP A 1 112 ? -9.477 12.469 -0.274 1 87.69 112 ASP A O 1
ATOM 923 N N . PRO A 1 113 ? -11.57 12.539 -1.112 1 90 113 PRO A N 1
ATOM 924 C CA . PRO A 1 113 ? -11.125 11.984 -2.393 1 90 113 PRO A CA 1
ATOM 925 C C . PRO A 1 113 ? -10.078 12.852 -3.082 1 90 113 PRO A C 1
ATOM 927 O O . PRO A 1 113 ? -9.383 12.391 -3.988 1 90 113 PRO A O 1
ATOM 930 N N . ARG A 1 114 ? -9.992 14.055 -2.715 1 81.62 114 ARG A N 1
ATOM 931 C CA . ARG A 1 114 ? -8.969 14.93 -3.285 1 81.62 114 ARG A CA 1
ATOM 932 C C . ARG A 1 114 ? -7.586 14.57 -2.75 1 81.62 114 ARG A C 1
ATOM 934 O O . ARG A 1 114 ? -6.57 14.938 -3.344 1 81.62 114 ARG A O 1
ATOM 941 N N . TRP A 1 115 ? -7.496 13.828 -1.656 1 84.12 115 TRP A N 1
ATOM 942 C CA . TRP A 1 115 ? -6.23 13.5 -1.004 1 84.12 115 TRP A CA 1
ATOM 943 C C . TRP A 1 115 ? -5.922 12.016 -1.123 1 84.12 115 TRP A C 1
ATOM 945 O O . TRP A 1 115 ? -4.754 11.617 -1.127 1 84.12 115 TRP A O 1
ATOM 955 N N . MET A 1 116 ? -6.965 11.234 -1.134 1 90.25 116 MET A N 1
ATOM 956 C CA . MET A 1 116 ? -6.734 9.789 -1.119 1 90.25 116 MET A CA 1
ATOM 957 C C . MET A 1 116 ? -7.789 9.062 -1.948 1 90.25 116 MET A C 1
ATOM 959 O O . MET A 1 116 ? -8.984 9.336 -1.818 1 90.25 116 MET A O 1
ATOM 963 N N . GLU A 1 117 ? -7.301 8.242 -2.779 1 93.81 117 GLU A N 1
ATOM 964 C CA . GLU A 1 117 ? -8.18 7.332 -3.508 1 93.81 117 GLU A CA 1
ATOM 965 C C . GLU A 1 117 ? -7.836 5.875 -3.215 1 93.81 117 GLU A C 1
ATOM 967 O O . GLU A 1 117 ? -6.715 5.57 -2.801 1 93.81 117 GLU A O 1
ATOM 972 N N . ILE A 1 118 ? -8.828 5.023 -3.396 1 95.31 118 ILE A N 1
ATOM 973 C CA . ILE A 1 118 ? -8.625 3.584 -3.246 1 95.31 118 ILE A CA 1
ATOM 974 C C . ILE A 1 118 ? -8.664 2.912 -4.617 1 95.31 118 ILE A C 1
ATOM 976 O O . ILE A 1 118 ? -9.625 3.082 -5.375 1 95.31 118 ILE A O 1
ATOM 980 N N . ARG A 1 119 ? -7.637 2.227 -4.934 1 96.25 119 ARG A N 1
ATOM 981 C CA . ARG A 1 119 ? -7.523 1.514 -6.199 1 96.25 119 ARG A CA 1
ATOM 982 C C . ARG A 1 119 ? -7.641 0.007 -5.992 1 96.25 119 ARG A C 1
ATOM 984 O O . ARG A 1 119 ? -6.938 -0.567 -5.16 1 96.25 119 ARG A O 1
ATOM 991 N N . GLU A 1 120 ? -8.492 -0.565 -6.781 1 96.19 120 GLU A N 1
ATOM 992 C CA . GLU A 1 120 ? -8.758 -1.999 -6.73 1 96.19 120 GLU A CA 1
ATOM 993 C C . GLU A 1 120 ? -8.375 -2.678 -8.039 1 96.19 120 GLU A C 1
ATOM 995 O O . GLU A 1 120 ? -8.844 -2.283 -9.109 1 96.19 120 GLU A O 1
ATOM 1000 N N . PHE A 1 121 ? -7.559 -3.662 -7.938 1 96.25 121 PHE A N 1
ATOM 1001 C CA . PHE A 1 121 ? -7.016 -4.305 -9.125 1 96.25 121 PHE A CA 1
ATOM 1002 C C . PHE A 1 121 ? -7.621 -5.691 -9.32 1 96.25 121 PHE A C 1
ATOM 1004 O O . PHE A 1 121 ? -7.348 -6.605 -8.539 1 96.25 121 PHE A O 1
ATOM 1011 N N . PHE A 1 122 ? -8.391 -5.84 -10.43 1 96.88 122 PHE A N 1
ATOM 1012 C CA . PHE A 1 122 ? -9.133 -7.066 -10.688 1 96.88 122 PHE A CA 1
ATOM 1013 C C . PHE A 1 122 ? -8.555 -7.805 -11.891 1 96.88 122 PHE A C 1
ATOM 1015 O O . PHE A 1 122 ? -8 -7.188 -12.797 1 96.88 122 PHE A O 1
ATOM 1022 N N . CYS A 1 123 ? -8.672 -9.062 -11.852 1 97.69 123 CYS A N 1
ATOM 1023 C CA . CYS A 1 123 ? -8.406 -9.852 -13.047 1 97.69 123 CYS A CA 1
ATOM 1024 C C . CYS A 1 123 ? -9.414 -9.539 -14.148 1 97.69 123 CYS A C 1
ATOM 1026 O O . CYS A 1 123 ? -10.625 -9.57 -13.914 1 97.69 123 CYS A O 1
ATOM 1028 N N . PRO A 1 124 ? -9 -9.297 -15.367 1 97.5 124 PRO A N 1
ATOM 1029 C CA . PRO A 1 124 ? -9.922 -8.984 -16.469 1 97.5 124 PRO A CA 1
ATOM 1030 C C . PRO A 1 124 ? -10.797 -10.172 -16.844 1 97.5 124 PRO A C 1
ATOM 1032 O O . PRO A 1 124 ? -11.883 -9.984 -17.406 1 97.5 124 PRO A O 1
ATOM 1035 N N . GLU A 1 125 ? -10.305 -11.312 -16.562 1 97.12 125 GLU A N 1
ATOM 1036 C CA . GLU A 1 125 ? -11 -12.5 -17.047 1 97.12 125 GLU A CA 1
ATOM 1037 C C . GLU A 1 125 ? -11.977 -13.031 -15.992 1 97.12 125 GLU A C 1
ATOM 1039 O O . GLU A 1 125 ? -13.141 -13.305 -16.297 1 97.12 125 GLU A O 1
ATOM 1044 N N . CYS A 1 126 ? -11.594 -13.117 -14.719 1 96.44 126 CYS A N 1
ATOM 1045 C CA . CYS A 1 126 ? -12.461 -13.773 -13.742 1 96.44 126 CYS A CA 1
ATOM 1046 C C . CYS A 1 126 ? -12.922 -12.781 -12.68 1 96.44 126 CYS A C 1
ATOM 1048 O O . CYS A 1 126 ? -13.641 -13.156 -11.75 1 96.44 126 CYS A O 1
ATOM 1050 N N . ALA A 1 127 ? -12.453 -11.547 -12.648 1 95.44 127 ALA A N 1
ATOM 1051 C CA . ALA A 1 127 ? -12.875 -10.453 -11.781 1 95.44 127 ALA A CA 1
ATOM 1052 C C . ALA A 1 127 ? -12.406 -10.68 -10.344 1 95.44 127 ALA A C 1
ATOM 1054 O O . ALA A 1 127 ? -12.953 -10.094 -9.406 1 95.44 127 ALA A O 1
ATOM 1055 N N . HIS A 1 128 ? -11.391 -11.562 -10.211 1 95.88 128 HIS A N 1
ATOM 1056 C CA . HIS A 1 128 ? -10.789 -11.734 -8.898 1 95.88 128 HIS A CA 1
ATOM 1057 C C . HIS A 1 128 ? -10.047 -10.477 -8.461 1 95.88 128 HIS A C 1
ATOM 1059 O O . HIS A 1 128 ? -9.336 -9.859 -9.258 1 95.88 128 HIS A O 1
ATOM 1065 N N . LEU A 1 129 ? -10.242 -10.07 -7.211 1 95.88 129 LEU A N 1
ATOM 1066 C CA . LEU A 1 129 ? -9.523 -8.93 -6.652 1 95.88 129 LEU A CA 1
ATOM 1067 C C . LEU A 1 129 ? -8.117 -9.328 -6.207 1 95.88 129 LEU A C 1
ATOM 1069 O O . LEU A 1 129 ? -7.961 -10.016 -5.195 1 95.88 129 LEU A O 1
ATOM 1073 N N . HIS A 1 130 ? -7.09 -8.812 -6.855 1 94.19 130 HIS A N 1
ATOM 1074 C CA . HIS A 1 130 ? -5.719 -9.219 -6.566 1 94.19 130 HIS A CA 1
ATOM 1075 C C . HIS A 1 130 ? -5.078 -8.305 -5.535 1 94.19 130 HIS A C 1
ATOM 1077 O O . HIS A 1 130 ? -4.215 -8.734 -4.766 1 94.19 130 HIS A O 1
ATOM 1083 N N . GLU A 1 131 ? -5.461 -7.094 -5.566 1 93 131 GLU A N 1
ATOM 1084 C CA . GLU A 1 131 ? -4.777 -6.113 -4.73 1 93 131 GLU A CA 1
ATOM 1085 C C . GLU A 1 131 ? -5.645 -4.879 -4.504 1 93 131 GLU A C 1
ATOM 1087 O O . GLU A 1 131 ? -6.52 -4.57 -5.316 1 93 131 GLU A O 1
ATOM 1092 N N . VAL A 1 132 ? -5.48 -4.23 -3.393 1 93.31 132 VAL A N 1
ATOM 1093 C CA . VAL A 1 132 ? -6.066 -2.934 -3.066 1 93.31 132 VAL A CA 1
ATOM 1094 C C . VAL A 1 132 ? -4.973 -1.98 -2.59 1 93.31 132 VAL A C 1
ATOM 1096 O O . VAL A 1 132 ? -4.082 -2.377 -1.835 1 93.31 132 VAL A O 1
ATOM 1099 N N . GLU A 1 133 ? -5.023 -0.733 -2.992 1 90.69 133 GLU A N 1
ATOM 1100 C CA . GLU A 1 133 ? -4.055 0.272 -2.559 1 90.69 133 GLU A CA 1
ATOM 1101 C C . GLU A 1 133 ? -4.734 1.618 -2.312 1 90.69 133 GLU A C 1
ATOM 1103 O O . GLU A 1 133 ? -5.652 1.997 -3.037 1 90.69 133 GLU A O 1
ATOM 1108 N N . ALA A 1 134 ? -4.293 2.211 -1.26 1 91.75 134 ALA A N 1
ATOM 1109 C CA . ALA A 1 134 ? -4.625 3.621 -1.069 1 91.75 134 ALA A CA 1
ATOM 1110 C C . ALA A 1 134 ? -3.49 4.52 -1.554 1 91.75 134 ALA A C 1
ATOM 1112 O O . ALA A 1 134 ? -2.314 4.223 -1.329 1 91.75 134 ALA A O 1
ATOM 1113 N N . ALA A 1 135 ? -3.855 5.547 -2.291 1 87.38 135 ALA A N 1
ATOM 1114 C CA . ALA A 1 135 ? -2.834 6.449 -2.818 1 87.38 135 ALA A CA 1
ATOM 1115 C C . ALA A 1 135 ? -3.4 7.848 -3.041 1 87.38 135 ALA A C 1
ATOM 1117 O O . ALA A 1 135 ? -4.617 8.023 -3.133 1 87.38 135 ALA A O 1
ATOM 1118 N N . ALA A 1 136 ? -2.512 8.789 -3.053 1 83.06 136 ALA A N 1
ATOM 1119 C CA . ALA A 1 136 ? -2.928 10.117 -3.496 1 83.06 136 ALA A CA 1
ATOM 1120 C C . ALA A 1 136 ? -3.311 10.109 -4.973 1 83.06 136 ALA A C 1
ATOM 1122 O O . ALA A 1 136 ? -2.695 9.406 -5.777 1 83.06 136 ALA A O 1
ATOM 1123 N N . PRO A 1 137 ? -4.371 10.961 -5.32 1 84.12 137 PRO A N 1
ATOM 1124 C CA . PRO A 1 137 ? -4.711 11.039 -6.746 1 84.12 137 PRO A CA 1
ATOM 1125 C C . PRO A 1 137 ? -3.516 11.414 -7.617 1 84.12 137 PRO A C 1
ATOM 1127 O O . PRO A 1 137 ? -2.732 12.297 -7.254 1 84.12 137 PRO A O 1
ATOM 1130 N N . GLY A 1 138 ? -3.354 10.68 -8.719 1 80.31 138 GLY A N 1
ATOM 1131 C CA . GLY A 1 138 ? -2.271 10.969 -9.641 1 80.31 138 GLY A CA 1
ATOM 1132 C C . GLY A 1 138 ? -0.991 10.227 -9.32 1 80.31 138 GLY A C 1
ATOM 1133 O O . GLY A 1 138 ? -0.061 10.195 -10.125 1 80.31 138 GLY A O 1
ATOM 1134 N N . TYR A 1 139 ? -0.822 9.719 -8.062 1 82.12 139 TYR A N 1
ATOM 1135 C CA . TYR A 1 139 ? 0.347 8.906 -7.727 1 82.12 139 TYR A CA 1
ATOM 1136 C C . TYR A 1 139 ? 0.469 7.711 -8.664 1 82.12 139 TYR A C 1
ATOM 1138 O O . TYR A 1 139 ? -0.53 7.066 -8.984 1 82.12 139 TYR A O 1
ATOM 1146 N N . PRO A 1 140 ? 1.679 7.438 -9.117 1 85 140 PRO A N 1
ATOM 1147 C CA . PRO A 1 140 ? 1.824 6.301 -10.031 1 85 140 PRO A CA 1
ATOM 1148 C C . PRO A 1 140 ? 1.494 4.965 -9.367 1 85 140 PRO A C 1
ATOM 1150 O O . PRO A 1 140 ? 1.594 4.836 -8.148 1 85 140 PRO A O 1
ATOM 1153 N N . ILE A 1 141 ? 1.05 4.102 -10.211 1 86.31 141 ILE A N 1
ATOM 1154 C CA . ILE A 1 141 ? 0.841 2.742 -9.727 1 86.31 141 ILE A CA 1
ATOM 1155 C C . ILE A 1 141 ? 2.189 2.074 -9.461 1 86.31 141 ILE A C 1
ATOM 1157 O O . ILE A 1 141 ? 3.031 1.986 -10.359 1 86.31 141 ILE A O 1
ATOM 1161 N N . VAL A 1 142 ? 2.346 1.668 -8.219 1 77.94 142 VAL A N 1
ATOM 1162 C CA . VAL A 1 142 ? 3.639 1.126 -7.812 1 77.94 142 VAL A CA 1
ATOM 1163 C C . VAL A 1 142 ? 3.721 -0.352 -8.188 1 77.94 142 VAL A C 1
ATOM 1165 O O . VAL A 1 142 ? 2.752 -1.096 -8.023 1 77.94 142 VAL A O 1
ATOM 1168 N N . HIS A 1 143 ? 4.902 -0.689 -8.812 1 81.12 143 HIS A N 1
ATOM 1169 C CA . HIS A 1 143 ? 5.195 -2.104 -9.016 1 81.12 143 HIS A CA 1
ATOM 1170 C C . HIS A 1 143 ? 5.695 -2.756 -7.734 1 81.12 143 HIS A C 1
ATOM 1172 O O . HIS A 1 143 ? 6.828 -2.51 -7.309 1 81.12 143 HIS A O 1
ATOM 1178 N N . ASP A 1 144 ? 4.898 -3.527 -7.035 1 68.31 144 ASP A N 1
ATOM 1179 C CA . ASP A 1 144 ? 5.164 -3.982 -5.672 1 68.31 144 ASP A CA 1
ATOM 1180 C C . ASP A 1 144 ? 6.309 -4.992 -5.641 1 68.31 144 ASP A C 1
ATOM 1182 O O . ASP A 1 144 ? 7.047 -5.074 -4.66 1 68.31 144 ASP A O 1
ATOM 1186 N N . PHE A 1 145 ? 6.359 -5.719 -6.711 1 69.12 145 PHE A N 1
ATOM 1187 C CA . PHE A 1 145 ? 7.301 -6.82 -6.551 1 69.12 145 PHE A CA 1
ATOM 1188 C C . PHE A 1 145 ? 7.906 -7.211 -7.895 1 69.12 145 PHE A C 1
ATOM 1190 O O . PHE A 1 145 ? 7.188 -7.582 -8.82 1 69.12 145 PHE A O 1
ATOM 1197 N N . GLU A 1 146 ? 9.219 -6.938 -8.031 1 74.38 146 GLU A N 1
ATOM 1198 C CA . GLU A 1 146 ? 10 -7.469 -9.141 1 74.38 146 GLU A CA 1
ATOM 1199 C C . GLU A 1 146 ? 11.148 -8.344 -8.641 1 74.38 146 GLU A C 1
ATOM 1201 O O . GLU A 1 146 ? 12.273 -7.863 -8.469 1 74.38 146 GLU A O 1
ATOM 1206 N N . PRO A 1 147 ? 10.852 -9.617 -8.492 1 76.5 147 PRO A N 1
ATOM 1207 C CA . PRO A 1 147 ? 11.883 -10.492 -7.93 1 76.5 147 PRO A CA 1
ATOM 1208 C C . PRO A 1 147 ? 12.992 -10.82 -8.93 1 76.5 147 PRO A C 1
ATOM 1210 O O . PRO A 1 147 ? 12.742 -10.875 -10.133 1 76.5 147 PRO A O 1
ATOM 1213 N N . ASP A 1 148 ? 14.211 -10.977 -8.469 1 78.88 148 ASP A N 1
ATOM 1214 C CA . ASP A 1 148 ? 15.273 -11.617 -9.25 1 78.88 148 ASP A CA 1
ATOM 1215 C C . ASP A 1 148 ? 15.078 -13.133 -9.297 1 78.88 148 ASP A C 1
ATOM 1217 O O . ASP A 1 148 ? 15.719 -13.867 -8.547 1 78.88 148 ASP A O 1
ATOM 1221 N N . LEU A 1 149 ? 14.289 -13.539 -10.227 1 84.56 149 LEU A N 1
ATOM 1222 C CA . LEU A 1 149 ? 13.883 -14.938 -10.312 1 84.56 149 LEU A CA 1
ATOM 1223 C C . LEU A 1 149 ? 15.078 -15.836 -10.625 1 84.56 149 LEU A C 1
ATOM 1225 O O . LEU A 1 149 ? 15.234 -16.906 -10.023 1 84.56 149 LEU A O 1
ATOM 1229 N N . GLU A 1 150 ? 15.867 -15.422 -11.555 1 82.25 150 GLU A N 1
ATOM 1230 C CA . GLU A 1 150 ? 17.031 -16.219 -11.961 1 82.25 150 GLU A CA 1
ATOM 1231 C C . GLU A 1 150 ? 17.984 -16.422 -10.789 1 82.25 150 GLU A C 1
ATOM 1233 O O . GLU A 1 150 ? 18.422 -17.547 -10.539 1 82.25 150 GLU A O 1
ATOM 1238 N N . GLY A 1 151 ? 18.344 -15.344 -10.188 1 78.56 151 GLY A N 1
ATOM 1239 C CA . GLY A 1 151 ? 19.219 -15.445 -9.039 1 78.56 151 GLY A CA 1
ATOM 1240 C C . GLY A 1 151 ? 18.656 -16.297 -7.926 1 78.56 151 GLY A C 1
ATOM 1241 O O . GLY A 1 151 ? 19.375 -17.094 -7.309 1 78.56 151 GLY A O 1
ATOM 1242 N N . PHE A 1 152 ? 17.359 -16.172 -7.668 1 80 152 PHE A N 1
ATOM 1243 C CA . PHE A 1 152 ? 16.703 -16.953 -6.633 1 80 152 PHE A CA 1
ATOM 1244 C C . PHE A 1 152 ? 16.812 -18.438 -6.91 1 80 152 PHE A C 1
ATOM 1246 O O . PHE A 1 152 ? 17.219 -19.203 -6.039 1 80 152 PHE A O 1
ATOM 1253 N N . TYR A 1 153 ? 16.531 -18.875 -8.07 1 85.62 153 TYR A N 1
ATOM 1254 C CA . TYR A 1 153 ? 16.547 -20.281 -8.422 1 85.62 153 TYR A CA 1
ATOM 1255 C C . TYR A 1 153 ? 17.984 -20.812 -8.484 1 85.62 153 TYR A C 1
ATOM 1257 O O . TYR A 1 153 ? 18.266 -21.906 -8.008 1 85.62 153 TYR A O 1
ATOM 1265 N N . ARG A 1 154 ? 18.906 -20.016 -8.969 1 83.38 154 ARG A N 1
ATOM 1266 C CA . AR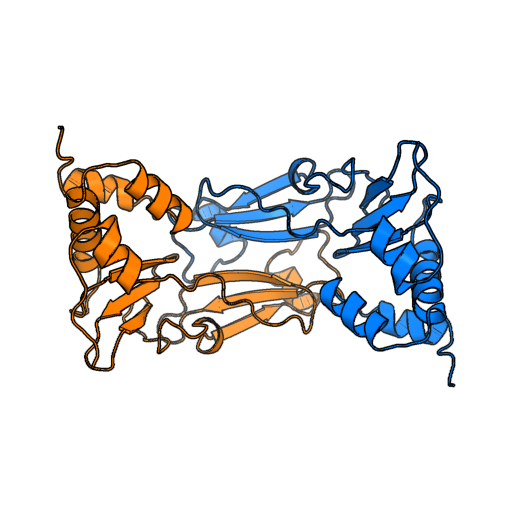G A 1 154 ? 20.297 -20.438 -9.133 1 83.38 154 ARG A CA 1
ATOM 1267 C C . ARG A 1 154 ? 21.016 -20.453 -7.789 1 83.38 154 ARG A C 1
ATOM 1269 O O . ARG A 1 154 ? 21.578 -21.484 -7.391 1 83.38 154 ARG A O 1
ATOM 1276 N N . ASP A 1 155 ? 20.906 -19.438 -7.121 1 78.31 155 ASP A N 1
ATOM 1277 C CA . ASP A 1 155 ? 21.766 -19.219 -5.961 1 78.31 155 ASP A CA 1
ATOM 1278 C C . ASP A 1 155 ? 21.125 -19.75 -4.691 1 78.31 155 ASP A C 1
ATOM 1280 O O . ASP A 1 155 ? 21.812 -20.266 -3.801 1 78.31 155 ASP A O 1
ATOM 1284 N N . TRP A 1 156 ? 19.781 -19.703 -4.617 1 76.75 156 TRP A N 1
ATOM 1285 C CA . TRP A 1 156 ? 19.109 -20.094 -3.381 1 76.75 156 TRP A CA 1
ATOM 1286 C C . TRP A 1 156 ? 18.562 -21.516 -3.477 1 76.75 156 TRP A C 1
ATOM 1288 O O . TRP A 1 156 ? 18.719 -22.312 -2.545 1 76.75 156 TRP A O 1
ATOM 1298 N N . LEU A 1 157 ? 18 -21.828 -4.59 1 79.69 157 LEU A N 1
ATOM 1299 C CA . LEU A 1 157 ? 17.375 -23.141 -4.719 1 79.69 157 LEU A CA 1
ATOM 1300 C C . LEU A 1 157 ? 18.344 -24.141 -5.348 1 79.69 157 LEU A C 1
ATOM 1302 O O . LEU A 1 157 ? 18.109 -25.359 -5.285 1 79.69 157 LEU A O 1
ATOM 1306 N N . GLY A 1 158 ? 19.359 -23.578 -6.02 1 80.12 158 GLY A N 1
ATOM 1307 C CA . GLY A 1 158 ? 20.344 -24.453 -6.637 1 80.12 158 GLY A CA 1
ATOM 1308 C C . GLY A 1 158 ? 19.844 -25.125 -7.898 1 80.12 158 GLY A C 1
ATOM 1309 O O . GLY A 1 158 ? 20.344 -26.188 -8.273 1 80.12 158 GLY A O 1
ATOM 1310 N N . LYS A 1 159 ? 18.766 -24.688 -8.414 1 85.25 159 LYS A N 1
ATOM 1311 C CA . LYS A 1 159 ? 18.203 -25.203 -9.656 1 85.25 159 LYS A CA 1
ATOM 1312 C C . LYS A 1 159 ? 17.953 -24.078 -10.656 1 85.25 159 LYS A C 1
ATOM 1314 O O . LYS A 1 159 ? 16.844 -23.562 -10.758 1 85.25 159 LYS A O 1
ATOM 1319 N N . PRO A 1 160 ? 19.016 -23.781 -11.453 1 86.5 160 PRO A N 1
ATOM 1320 C CA . PRO A 1 160 ? 18.891 -22.656 -12.383 1 86.5 160 PRO A CA 1
ATOM 1321 C C . PRO A 1 160 ? 17.75 -22.844 -13.391 1 86.5 160 PRO A C 1
ATOM 1323 O O . PRO A 1 160 ? 17.5 -23.969 -13.828 1 86.5 160 PRO A O 1
ATOM 1326 N N . LEU A 1 161 ? 17.078 -21.688 -13.57 1 88.38 161 LEU A N 1
ATOM 1327 C CA . LEU A 1 161 ? 16.016 -21.688 -14.578 1 88.38 161 LEU A CA 1
ATOM 1328 C C . LEU A 1 161 ? 16.609 -21.797 -15.984 1 88.38 161 LEU A C 1
ATOM 1330 O O . LEU A 1 161 ? 17.75 -21.375 -16.219 1 88.38 161 LEU A O 1
ATOM 1334 N N . LYS A 1 162 ? 15.75 -22.391 -16.844 1 81.56 162 LYS A N 1
ATOM 1335 C CA . LYS A 1 162 ? 16.188 -22.484 -18.234 1 81.56 162 LYS A CA 1
ATOM 1336 C C . LYS A 1 162 ? 16.312 -21.109 -18.859 1 81.56 162 LYS A C 1
ATOM 1338 O O . LYS A 1 162 ? 15.523 -20.203 -18.578 1 81.56 162 LYS A O 1
ATOM 1343 N N . ASP A 1 163 ? 17.453 -20.781 -19.547 1 66.62 163 ASP A N 1
ATOM 1344 C CA . ASP A 1 163 ? 17.703 -19.516 -20.25 1 66.62 163 ASP A CA 1
ATOM 1345 C C . ASP A 1 163 ? 16.594 -19.234 -21.266 1 66.62 163 ASP A C 1
ATOM 1347 O O . ASP A 1 163 ? 16.141 -20.125 -21.969 1 66.62 163 ASP A O 1
ATOM 1351 N N . LEU A 1 164 ? 15.852 -18.094 -20.984 1 60.16 164 LEU A N 1
ATOM 1352 C CA . LEU A 1 164 ? 14.844 -17.719 -21.969 1 60.16 164 LEU A CA 1
ATOM 1353 C C . LEU A 1 164 ? 15.508 -17.266 -23.266 1 60.16 164 LEU A C 1
ATOM 1355 O O . LEU A 1 164 ? 14.82 -16.875 -24.219 1 60.16 164 LEU A O 1
ATOM 1359 N N . SER A 1 165 ? 16.734 -17.312 -23.484 1 42.72 165 SER A N 1
ATOM 1360 C CA . SER A 1 165 ? 17.312 -16.906 -24.75 1 42.72 165 SER A CA 1
ATOM 1361 C C . SER A 1 165 ? 16.797 -17.766 -25.906 1 42.72 165 SER A C 1
ATOM 1363 O O . SER A 1 165 ? 16.453 -18.938 -25.703 1 42.72 165 SER A O 1
ATOM 1365 N N . MET B 1 1 ? 6.758 36.656 -11.438 1 30.05 1 MET B N 1
ATOM 1366 C CA . 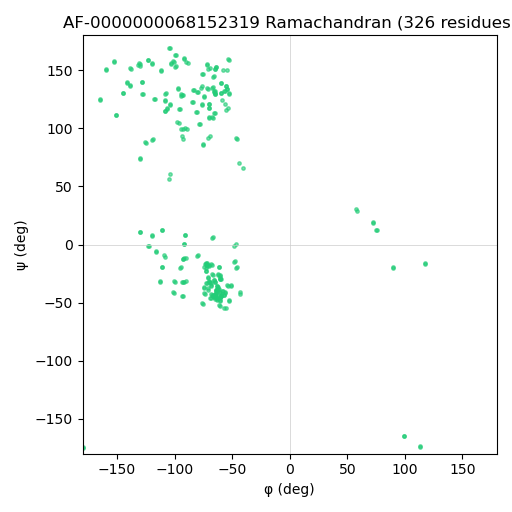MET B 1 1 ? 6.605 35.281 -10.953 1 30.05 1 MET B CA 1
ATOM 1367 C C . MET B 1 1 ? 5.277 35.125 -10.234 1 30.05 1 MET B C 1
ATOM 1369 O O . MET B 1 1 ? 4.965 35.844 -9.297 1 30.05 1 MET B O 1
ATOM 1373 N N . THR B 1 2 ? 4.266 34.688 -10.852 1 34.72 2 THR B N 1
ATOM 1374 C CA . THR B 1 2 ? 2.91 34.938 -10.375 1 34.72 2 THR B CA 1
ATOM 1375 C C . THR B 1 2 ? 2.643 34.156 -9.078 1 34.72 2 THR B C 1
ATOM 1377 O O . THR B 1 2 ? 2.826 32.938 -9.023 1 34.72 2 THR B O 1
ATOM 1380 N N . GLU B 1 3 ? 2.881 34.844 -8 1 39.75 3 GLU B N 1
ATOM 1381 C CA . GLU B 1 3 ? 2.557 34.469 -6.629 1 39.75 3 GLU B CA 1
ATOM 1382 C C . GLU B 1 3 ? 1.128 33.938 -6.523 1 39.75 3 GLU B C 1
ATOM 1384 O O . GLU B 1 3 ? 0.182 34.625 -6.934 1 39.75 3 GLU B O 1
ATOM 1389 N N . TYR B 1 4 ? 0.995 32.719 -6.664 1 46 4 TYR B N 1
ATOM 1390 C CA . TYR B 1 4 ? -0.385 32.312 -6.461 1 46 4 TYR B CA 1
ATOM 1391 C C . TYR B 1 4 ? -0.881 32.688 -5.074 1 46 4 TYR B C 1
ATOM 1393 O O . TYR B 1 4 ? -0.126 32.625 -4.102 1 46 4 TYR B O 1
ATOM 1401 N N . SER B 1 5 ? -1.991 33.438 -5.027 1 51 5 SER B N 1
ATOM 1402 C CA . SER B 1 5 ? -2.607 33.875 -3.77 1 51 5 SER B CA 1
ATOM 1403 C C . SER B 1 5 ? -2.963 32.656 -2.904 1 51 5 SER B C 1
ATOM 1405 O O . SER B 1 5 ? -3.041 31.531 -3.4 1 51 5 SER B O 1
ATOM 1407 N N . LYS B 1 6 ? -2.938 32.875 -1.572 1 53.09 6 LYS B N 1
ATOM 1408 C CA . LYS B 1 6 ? -3.369 31.875 -0.594 1 53.09 6 LYS B CA 1
ATOM 1409 C C . LYS B 1 6 ? -4.66 31.188 -1.037 1 53.09 6 LYS B C 1
ATOM 1411 O O . LYS B 1 6 ? -4.832 29.984 -0.839 1 53.09 6 LYS B O 1
ATOM 1416 N N . GLU B 1 7 ? -5.539 31.984 -1.533 1 51.84 7 GLU B N 1
ATOM 1417 C CA . GLU B 1 7 ? -6.844 31.484 -1.959 1 51.84 7 GLU B CA 1
ATOM 1418 C C . GLU B 1 7 ? -6.715 30.5 -3.115 1 51.84 7 GLU B C 1
ATOM 1420 O O . GLU B 1 7 ? -7.398 29.469 -3.145 1 51.84 7 GLU B O 1
ATOM 1425 N N . VAL B 1 8 ? -5.945 30.812 -3.924 1 48.47 8 VAL B N 1
ATOM 1426 C CA . VAL B 1 8 ? -5.738 29.938 -5.074 1 48.47 8 VAL B CA 1
ATOM 1427 C C . VAL B 1 8 ? -5.098 28.625 -4.617 1 48.47 8 VAL B C 1
ATOM 1429 O O . VAL B 1 8 ? -5.496 27.547 -5.055 1 48.47 8 VAL B O 1
ATOM 1432 N N . ILE B 1 9 ? -4.172 28.797 -3.805 1 49.09 9 ILE B N 1
ATOM 1433 C CA . ILE B 1 9 ? -3.469 27.625 -3.301 1 49.09 9 ILE B CA 1
ATOM 1434 C C . ILE B 1 9 ? -4.43 26.75 -2.498 1 49.09 9 ILE B C 1
ATOM 1436 O O . ILE B 1 9 ? -4.391 25.516 -2.598 1 49.09 9 ILE B O 1
ATOM 1440 N N . ASN B 1 10 ? -5.309 27.453 -1.72 1 47.91 10 ASN B N 1
ATOM 1441 C CA . ASN B 1 10 ? -6.355 26.719 -1.017 1 47.91 10 ASN B CA 1
ATOM 1442 C C . ASN B 1 10 ? -7.148 25.828 -1.968 1 47.91 10 ASN B C 1
ATOM 1444 O O . ASN B 1 10 ? -7.453 24.688 -1.638 1 47.91 10 ASN B O 1
ATOM 1448 N N . ASP B 1 11 ? -7.484 26.453 -2.957 1 47.41 11 ASP B N 1
ATOM 1449 C CA . ASP B 1 11 ? -8.266 25.719 -3.949 1 47.41 11 ASP B CA 1
ATOM 1450 C C . ASP B 1 11 ? -7.484 24.531 -4.484 1 47.41 11 ASP B C 1
ATOM 1452 O O . ASP B 1 11 ? -8.062 23.469 -4.746 1 47.41 11 ASP B O 1
ATOM 1456 N N . LEU B 1 12 ? -6.352 24.797 -4.672 1 43.84 12 LEU B N 1
ATOM 1457 C CA . LEU B 1 12 ? -5.484 23.75 -5.219 1 43.84 12 LEU B CA 1
ATOM 1458 C C . LEU B 1 12 ? -5.254 22.641 -4.195 1 43.84 12 LEU B C 1
ATOM 1460 O O . LEU B 1 12 ? -5.234 21.469 -4.547 1 43.84 12 LEU B O 1
ATOM 1464 N N . VAL B 1 13 ? -4.969 23.109 -3.039 1 44.75 13 VAL B N 1
ATOM 1465 C CA . VAL B 1 13 ? -4.66 22.203 -1.947 1 44.75 13 VAL B CA 1
ATOM 1466 C C . VAL B 1 13 ? -5.887 21.344 -1.628 1 44.75 13 VAL B C 1
ATOM 1468 O O . VAL B 1 13 ? -5.754 20.172 -1.242 1 44.75 13 VAL B O 1
ATOM 1471 N N . ASN B 1 14 ? -6.863 22.047 -1.542 1 43 14 ASN B N 1
ATOM 1472 C CA . ASN B 1 14 ? -8.086 21.25 -1.373 1 43 14 ASN B CA 1
ATOM 1473 C C . ASN B 1 14 ? -8.141 20.094 -2.363 1 43 14 ASN B C 1
ATOM 1475 O O . ASN B 1 14 ? -9.016 19.234 -2.26 1 43 14 ASN B O 1
ATOM 1479 N N . GLY B 1 15 ? -7.129 20.047 -3.109 1 41.06 15 GLY B N 1
ATOM 1480 C CA . GLY B 1 15 ? -6.758 18.891 -3.916 1 41.06 15 GLY B CA 1
ATOM 1481 C C . GLY B 1 15 ? -5.586 18.109 -3.342 1 41.06 15 GLY B C 1
ATOM 1482 O O . GLY B 1 15 ? -4.43 18.516 -3.498 1 41.06 15 GLY B O 1
ATOM 1483 N N . THR B 1 16 ? -5.59 17.609 -2.1 1 42.53 16 THR B N 1
ATOM 1484 C CA . THR B 1 16 ? -4.82 17.016 -1.009 1 42.53 16 THR B CA 1
ATOM 1485 C C . THR B 1 16 ? -3.871 15.945 -1.532 1 42.53 16 THR B C 1
ATOM 1487 O O . THR B 1 16 ? -4.301 14.836 -1.858 1 42.53 16 THR B O 1
ATOM 1490 N N . LEU B 1 17 ? -2.818 16.328 -2.268 1 45.16 17 LEU B N 1
ATOM 1491 C CA . LEU B 1 17 ? -1.875 15.438 -2.938 1 45.16 17 LEU B CA 1
ATOM 1492 C C . LEU B 1 17 ? -0.899 14.828 -1.938 1 45.16 17 LEU B C 1
ATOM 1494 O O . LEU B 1 17 ? -0.574 15.445 -0.922 1 45.16 17 LEU B O 1
ATOM 1498 N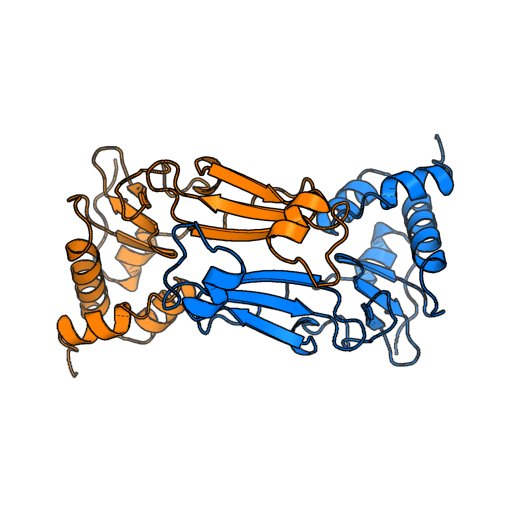 N . PRO B 1 18 ? -0.593 13.609 -1.979 1 45.94 18 PRO B N 1
ATOM 1499 C CA . PRO B 1 18 ? 0.469 12.938 -1.228 1 45.94 18 PRO B CA 1
ATOM 1500 C C . PRO B 1 18 ? 1.83 13.602 -1.403 1 45.94 18 PRO B C 1
ATOM 1502 O O . PRO B 1 18 ? 2.045 14.328 -2.379 1 45.94 18 PRO B O 1
ATOM 1505 N N . TRP B 1 19 ? 2.703 13.273 -0.399 1 47.28 19 TRP B N 1
ATOM 1506 C CA . TRP B 1 19 ? 3.98 13.969 -0.29 1 47.28 19 TRP B CA 1
ATOM 1507 C C . TRP B 1 19 ? 4.789 13.828 -1.575 1 47.28 19 TRP B C 1
ATOM 1509 O O . TRP B 1 19 ? 5.32 14.812 -2.094 1 47.28 19 TRP B O 1
ATOM 1519 N N . PRO B 1 20 ? 5.016 12.641 -2.021 1 49.16 20 PRO B N 1
ATOM 1520 C CA . PRO B 1 20 ? 5.84 12.688 -3.23 1 49.16 20 PRO B CA 1
ATOM 1521 C C . PRO B 1 20 ? 5.293 13.656 -4.281 1 49.16 20 PRO B C 1
ATOM 1523 O O . PRO B 1 20 ? 6.066 14.32 -4.973 1 49.16 20 PRO B O 1
ATOM 1526 N N . GLN B 1 21 ? 4.008 13.68 -4.309 1 48.72 21 GLN B N 1
ATOM 1527 C CA . GLN B 1 21 ? 3.416 14.625 -5.25 1 48.72 21 GLN B CA 1
ATOM 1528 C C . GLN B 1 21 ? 3.553 16.062 -4.75 1 48.72 21 GLN B C 1
ATOM 1530 O O . GLN B 1 21 ? 3.85 16.969 -5.527 1 48.72 21 GLN B O 1
ATOM 1535 N N . THR B 1 22 ? 3.289 16.156 -3.449 1 49.78 22 THR B N 1
ATOM 1536 C CA . THR B 1 22 ? 3.482 17.484 -2.889 1 49.78 22 THR B CA 1
ATOM 1537 C C . THR B 1 22 ? 4.91 17.969 -3.121 1 49.78 22 THR B C 1
ATOM 1539 O O . THR B 1 22 ? 5.125 19.109 -3.541 1 49.78 22 THR B O 1
ATOM 1542 N N . ARG B 1 23 ? 5.77 16.953 -2.857 1 50.38 23 ARG B N 1
ATOM 1543 C CA . ARG B 1 23 ? 7.16 17.312 -3.117 1 50.38 23 ARG B CA 1
ATOM 1544 C C . ARG B 1 23 ? 7.363 17.688 -4.582 1 50.38 23 ARG B C 1
ATOM 1546 O O . ARG B 1 23 ? 8.055 18.656 -4.895 1 50.38 23 ARG B O 1
ATOM 1553 N N . ARG B 1 24 ? 6.801 16.844 -5.375 1 51.06 24 ARG B N 1
ATOM 1554 C CA . ARG B 1 24 ? 6.941 17.141 -6.797 1 51.06 24 ARG B CA 1
ATOM 1555 C C . ARG B 1 24 ? 6.344 18.5 -7.129 1 51.06 24 ARG B C 1
ATOM 1557 O O . ARG B 1 24 ? 6.926 19.266 -7.895 1 51.06 24 ARG B O 1
ATOM 1564 N N . ILE B 1 25 ? 5.215 18.703 -6.566 1 50 25 ILE B N 1
ATOM 1565 C CA . ILE B 1 25 ? 4.551 19.984 -6.824 1 50 25 ILE B CA 1
ATOM 1566 C C . ILE B 1 25 ? 5.379 21.125 -6.238 1 50 25 ILE B C 1
ATOM 1568 O O . ILE B 1 25 ? 5.582 22.156 -6.887 1 50 25 ILE B O 1
ATOM 1572 N N . MET B 1 26 ? 5.758 20.766 -5.059 1 52.53 26 MET B N 1
ATOM 1573 C CA . MET B 1 26 ? 6.543 21.812 -4.406 1 52.53 26 MET B CA 1
ATOM 1574 C C . MET B 1 26 ? 7.883 22 -5.109 1 52.53 26 MET B C 1
ATOM 1576 O O . MET B 1 26 ? 8.391 23.125 -5.18 1 52.53 26 MET B O 1
ATOM 1580 N N . SER B 1 27 ? 8.414 20.844 -5.402 1 50.5 27 SER B N 1
ATOM 1581 C CA . SER B 1 27 ? 9.695 20.938 -6.082 1 50.5 27 SER B CA 1
ATOM 1582 C C . SER B 1 27 ? 9.555 21.625 -7.434 1 50.5 27 SER B C 1
ATOM 1584 O O . SER B 1 27 ? 10.531 22.141 -7.98 1 50.5 27 SER B O 1
ATOM 1586 N N . ALA B 1 28 ? 8.508 21.359 -7.996 1 48.09 28 ALA B N 1
ATOM 1587 C CA . ALA B 1 28 ? 8.367 22.016 -9.297 1 48.09 28 ALA B CA 1
ATOM 1588 C C . ALA B 1 28 ? 8.273 23.531 -9.141 1 48.09 28 ALA B C 1
ATOM 1590 O O . ALA B 1 28 ? 8.617 24.281 -10.062 1 48.09 28 ALA B O 1
ATOM 1591 N N . TYR B 1 29 ? 7.727 23.859 -8.055 1 48.19 29 TYR B N 1
ATOM 1592 C CA . TYR B 1 29 ? 7.551 25.297 -7.945 1 48.19 29 TYR B CA 1
ATOM 1593 C C . TYR B 1 29 ? 8.688 25.938 -7.148 1 48.19 29 TYR B C 1
ATOM 1595 O O . TYR B 1 29 ? 9.023 25.469 -6.055 1 48.19 29 TYR B O 1
ATOM 1603 N N . LYS B 1 30 ? 9.539 26.562 -7.77 1 52.41 30 LYS B N 1
ATOM 1604 C CA . LYS B 1 30 ? 10.68 27.344 -7.277 1 52.41 30 LYS B CA 1
ATOM 1605 C C . LYS B 1 30 ? 10.258 28.297 -6.164 1 52.41 30 LYS B C 1
ATOM 1607 O O . LYS B 1 30 ? 11.102 28.859 -5.469 1 52.41 30 LYS B O 1
ATOM 1612 N N . ASP B 1 31 ? 9 28.531 -6 1 57.38 31 ASP B N 1
ATOM 1613 C CA . ASP B 1 31 ? 8.609 29.562 -5.051 1 57.38 31 ASP B CA 1
ATOM 1614 C C . ASP B 1 31 ? 8.336 28.969 -3.672 1 57.38 31 ASP B C 1
ATOM 1616 O O . ASP B 1 31 ? 7.258 28.422 -3.43 1 57.38 31 ASP B O 1
ATOM 1620 N N . HIS B 1 32 ? 9.391 28.969 -2.807 1 60.78 32 HIS B N 1
ATOM 1621 C CA . HIS B 1 32 ? 9.297 28.547 -1.412 1 60.78 32 HIS B CA 1
ATOM 1622 C C . HIS B 1 32 ? 8.094 29.172 -0.725 1 60.78 32 HIS B C 1
ATOM 1624 O O . HIS B 1 32 ? 7.539 28.609 0.214 1 60.78 32 HIS B O 1
ATOM 1630 N N . ASP B 1 33 ? 7.668 30.172 -1.283 1 73.88 33 ASP B N 1
ATOM 1631 C CA . ASP B 1 33 ? 6.543 30.906 -0.712 1 73.88 33 ASP B CA 1
ATOM 1632 C C . ASP B 1 33 ? 5.238 30.141 -0.891 1 73.88 33 ASP B C 1
ATOM 1634 O O . ASP B 1 33 ? 4.336 30.234 -0.056 1 73.88 33 ASP B O 1
ATOM 1638 N N . ARG B 1 34 ? 5.262 29.328 -1.812 1 73.38 34 ARG B N 1
ATOM 1639 C CA . ARG B 1 34 ? 4.039 28.578 -2.07 1 73.38 34 ARG B CA 1
ATOM 1640 C C . ARG B 1 34 ? 3.822 27.5 -1.013 1 73.38 34 ARG B C 1
ATOM 1642 O O . ARG B 1 34 ? 2.688 27.234 -0.602 1 73.38 34 ARG B O 1
ATOM 1649 N N . PHE B 1 35 ? 4.934 26.969 -0.643 1 80.75 35 PHE B N 1
ATOM 1650 C CA . PHE B 1 35 ? 4.844 25.922 0.364 1 80.75 35 PHE B CA 1
ATOM 1651 C C . PHE B 1 35 ? 4.316 26.484 1.682 1 80.75 35 PHE B C 1
ATOM 1653 O O . PHE B 1 35 ? 3.393 25.922 2.273 1 80.75 35 PHE B O 1
ATOM 1660 N N . PHE B 1 36 ? 4.785 27.562 2.064 1 84 36 PHE B N 1
ATOM 1661 C CA . PHE B 1 36 ? 4.395 28.125 3.35 1 84 36 PHE B CA 1
ATOM 1662 C C . PHE B 1 36 ? 2.969 28.672 3.297 1 84 36 PHE B C 1
ATOM 1664 O O . PHE B 1 36 ? 2.244 28.625 4.293 1 84 36 PHE B O 1
ATOM 1671 N N . LYS B 1 37 ? 2.588 29.156 2.203 1 79.94 37 LYS B N 1
ATOM 1672 C CA . LYS B 1 3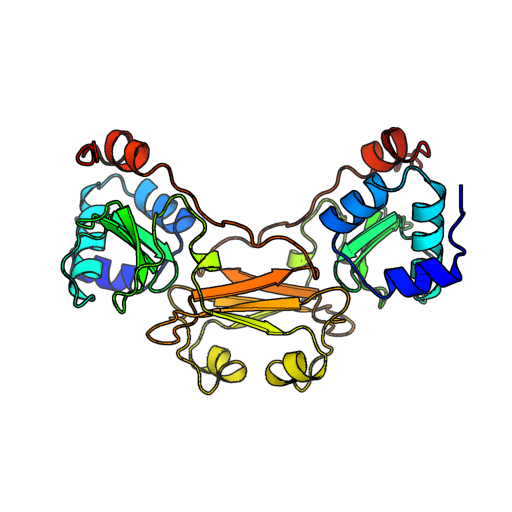7 ? 1.196 29.562 2.033 1 79.94 37 LYS B CA 1
ATOM 1673 C C . LYS B 1 37 ? 0.254 28.375 2.137 1 79.94 37 LYS B C 1
ATOM 1675 O O . LYS B 1 37 ? -0.806 28.453 2.76 1 79.94 37 LYS B O 1
ATOM 1680 N N . TYR B 1 38 ? 0.669 27.328 1.501 1 80.06 38 TYR B N 1
ATOM 1681 C CA . TYR B 1 38 ? -0.097 26.094 1.575 1 80.06 38 TYR B CA 1
ATOM 1682 C C . TYR B 1 38 ? -0.225 25.609 3.018 1 80.06 38 TYR B C 1
ATOM 1684 O O . TYR B 1 38 ? -1.318 25.266 3.467 1 80.06 38 TYR B O 1
ATOM 1692 N N . LEU B 1 39 ? 0.865 25.656 3.729 1 87 39 LEU B N 1
ATOM 1693 C CA . LEU B 1 39 ? 0.844 25.25 5.129 1 87 39 LEU B CA 1
ATOM 1694 C C . LEU B 1 39 ? -0.096 26.141 5.938 1 87 39 LEU B C 1
ATOM 1696 O O . LEU B 1 39 ? -0.792 25.656 6.836 1 87 39 LEU B O 1
ATOM 1700 N N . ALA B 1 40 ? -0.078 27.375 5.598 1 86.94 40 ALA B N 1
ATOM 1701 C CA . ALA B 1 40 ? -0.938 28.312 6.312 1 86.94 40 ALA B CA 1
ATOM 1702 C C . ALA B 1 40 ? -2.412 27.969 6.109 1 86.94 40 ALA B C 1
ATOM 1704 O O . ALA B 1 40 ? -3.209 28.047 7.047 1 86.94 40 ALA B O 1
ATOM 1705 N N . VAL B 1 41 ? -2.752 27.594 4.941 1 82.25 41 VAL B N 1
ATOM 1706 C CA . VAL B 1 41 ? -4.129 27.219 4.637 1 82.25 41 VAL B CA 1
ATOM 1707 C C . VAL B 1 41 ? -4.52 25.984 5.434 1 82.25 41 VAL B C 1
ATOM 1709 O O . VAL B 1 41 ? -5.602 25.938 6.023 1 82.25 41 VAL B O 1
ATOM 1712 N N . LEU B 1 42 ? -3.584 25.031 5.449 1 86.94 42 LEU B N 1
ATOM 1713 C CA . LEU B 1 42 ? -3.842 23.812 6.215 1 86.94 42 LEU B CA 1
ATOM 1714 C C . LEU B 1 42 ? -3.984 24.125 7.699 1 86.94 42 LEU B C 1
ATOM 1716 O O . LEU B 1 42 ? -4.848 23.562 8.375 1 86.94 42 LEU B O 1
ATOM 1720 N N . GLN B 1 43 ? -3.146 25.062 8.125 1 93.38 43 GLN B N 1
ATOM 1721 C CA . GLN B 1 43 ? -3.158 25.438 9.531 1 93.38 43 GLN B CA 1
ATOM 1722 C C . GLN B 1 43 ? -4.492 26.078 9.922 1 93.38 43 GLN B C 1
ATOM 1724 O O . GLN B 1 43 ? -5.004 25.828 11.023 1 93.38 43 GLN B O 1
ATOM 1729 N N . ASP B 1 44 ? -5.086 26.75 9.031 1 90.06 44 ASP B N 1
ATOM 1730 C CA . ASP B 1 44 ? -6.348 27.438 9.273 1 90.06 44 ASP B CA 1
ATOM 1731 C C . ASP B 1 44 ? -7.5 26.438 9.406 1 90.06 44 ASP B C 1
ATOM 1733 O O . ASP B 1 44 ? -8.539 26.766 9.992 1 90.06 44 ASP B O 1
ATOM 1737 N N . ARG B 1 45 ? -7.301 25.281 8.953 1 86.31 45 ARG B N 1
ATOM 1738 C CA . ARG B 1 45 ? -8.391 24.312 8.906 1 86.31 45 ARG B CA 1
ATOM 1739 C C . ARG B 1 45 ? -8.422 23.453 10.164 1 86.31 45 ARG B C 1
ATOM 1741 O O . ARG B 1 45 ? -9.375 22.703 10.383 1 86.31 45 ARG B O 1
ATOM 1748 N N . VAL B 1 46 ? -7.383 23.562 10.875 1 93.75 46 VAL B N 1
ATOM 1749 C CA . VAL B 1 46 ? -7.348 22.75 12.078 1 93.75 46 VAL B CA 1
ATOM 1750 C C . VAL B 1 46 ? -7.648 23.609 13.305 1 93.75 46 VAL B C 1
ATOM 1752 O O . VAL B 1 46 ? -7.426 24.828 13.281 1 93.75 46 VAL B O 1
ATOM 1755 N N . ALA B 1 47 ? -8.133 22.984 14.375 1 95.31 47 ALA B N 1
ATOM 1756 C CA . ALA B 1 47 ? -8.555 23.703 15.578 1 95.31 47 ALA B CA 1
ATOM 1757 C C . ALA B 1 47 ? -7.406 23.828 16.578 1 95.31 47 ALA B C 1
ATOM 1759 O O . ALA B 1 47 ? -7.547 24.469 17.609 1 95.31 47 ALA B O 1
ATOM 1760 N N . TRP B 1 48 ? -6.383 23.141 16.359 1 96.38 48 TRP B N 1
ATOM 1761 C CA . TRP B 1 48 ? -5.219 23.188 17.234 1 96.38 48 TRP B CA 1
ATOM 1762 C C . TRP B 1 48 ? -4.141 24.109 16.656 1 96.38 48 TRP B C 1
ATOM 1764 O O . TRP B 1 48 ? -4.156 24.422 15.469 1 96.38 48 TRP B O 1
ATOM 1774 N N . SER B 1 49 ? -3.113 24.562 17.531 1 95.5 49 SER B N 1
ATOM 1775 C CA . SER B 1 49 ? -2.264 25.688 17.156 1 95.5 49 SER B CA 1
ATOM 1776 C C . SER B 1 49 ? -0.845 25.234 16.844 1 95.5 49 SER B C 1
ATOM 1778 O O . SER B 1 49 ? -0.041 26 16.312 1 95.5 49 SER B O 1
ATOM 1780 N N . ASP B 1 50 ? -0.474 23.984 17.094 1 96 50 ASP B N 1
ATOM 1781 C CA . ASP B 1 50 ? 0.865 23.516 16.75 1 96 50 ASP B CA 1
ATOM 1782 C C . ASP B 1 50 ? 1.142 23.703 15.258 1 96 50 ASP B C 1
ATOM 1784 O O . ASP B 1 50 ? 0.333 23.297 14.422 1 96 50 ASP B O 1
ATOM 1788 N N . PRO B 1 51 ? 2.232 24.234 14.977 1 95.75 51 PRO B N 1
ATOM 1789 C CA . PRO B 1 51 ? 2.512 24.484 13.562 1 95.75 51 PRO B CA 1
ATOM 1790 C C . PRO B 1 51 ? 2.629 23.203 12.734 1 95.75 51 PRO B C 1
ATOM 1792 O O . PRO B 1 51 ? 3.369 22.297 13.109 1 95.75 51 PRO B O 1
ATOM 1795 N N . ILE B 1 52 ? 1.899 23.156 11.625 1 94.56 52 ILE B N 1
ATOM 1796 C CA . ILE B 1 52 ? 2.029 22.062 10.68 1 94.56 52 ILE B CA 1
ATOM 1797 C C . ILE B 1 52 ? 3.328 22.203 9.891 1 94.56 52 ILE B C 1
ATOM 1799 O O . ILE B 1 52 ? 3.604 23.266 9.328 1 94.56 52 ILE B O 1
ATOM 1803 N N . LEU B 1 53 ? 4.105 21.172 9.891 1 91.94 53 LEU B N 1
ATOM 1804 C CA . LEU B 1 53 ? 5.383 21.219 9.188 1 91.94 53 LEU B CA 1
ATOM 1805 C C . LEU B 1 53 ? 5.273 20.547 7.82 1 91.94 53 LEU B C 1
ATOM 1807 O O . LEU B 1 53 ? 5.938 20.953 6.867 1 91.94 53 LEU B O 1
ATOM 1811 N N . LEU B 1 54 ? 4.41 19.516 7.754 1 89.56 54 LEU B N 1
ATOM 1812 C CA . LEU B 1 54 ? 4.316 18.75 6.52 1 89.56 54 LEU B CA 1
ATOM 1813 C C . LEU B 1 54 ? 3.057 17.891 6.512 1 89.56 54 LEU B C 1
ATOM 1815 O O . LEU B 1 54 ? 2.791 17.156 7.469 1 89.56 54 LEU B O 1
ATOM 1819 N N . PRO B 1 55 ? 2.264 18.016 5.535 1 88.94 55 PRO B N 1
ATOM 1820 C CA . PRO B 1 55 ? 1.22 17 5.359 1 88.94 55 PRO B CA 1
ATOM 1821 C C . PRO B 1 55 ? 1.773 15.656 4.883 1 88.94 55 PRO B C 1
ATOM 1823 O O . PRO B 1 55 ? 2.604 15.617 3.973 1 88.94 55 PRO B O 1
ATOM 1826 N N . VAL B 1 56 ? 1.357 14.57 5.469 1 86.19 56 VAL B N 1
ATOM 1827 C CA . VAL B 1 56 ? 1.943 13.281 5.113 1 86.19 56 VAL B CA 1
ATOM 1828 C C . VAL B 1 56 ? 0.847 12.328 4.645 1 86.19 56 VAL B C 1
ATOM 1830 O O . VAL B 1 56 ? 1.125 11.18 4.289 1 86.19 56 VAL B O 1
ATOM 1833 N N . GLY B 1 57 ? -0.398 12.719 4.641 1 85.94 57 GLY B N 1
ATOM 1834 C CA . GLY B 1 57 ? -1.552 11.938 4.215 1 85.94 57 GLY B CA 1
ATOM 1835 C C . GLY B 1 57 ? -2.859 12.703 4.336 1 85.94 57 GLY B C 1
ATOM 1836 O O . GLY B 1 57 ? -2.863 13.898 4.637 1 85.94 57 GLY B O 1
ATOM 1837 N N . ASP B 1 58 ? -3.908 11.938 4.039 1 88.06 58 ASP B N 1
ATOM 1838 C CA . ASP B 1 58 ? -5.23 12.539 4.188 1 88.06 58 ASP B CA 1
ATOM 1839 C C . ASP B 1 58 ? -5.523 12.867 5.652 1 88.06 58 ASP B C 1
ATOM 1841 O O . ASP B 1 58 ? -5.652 11.961 6.48 1 88.06 58 ASP B O 1
ATOM 1845 N N . ARG B 1 59 ? -5.605 14.148 5.891 1 92.06 59 ARG B N 1
ATOM 1846 C CA . ARG B 1 59 ? -5.895 14.68 7.219 1 92.06 59 ARG B CA 1
ATOM 1847 C C . ARG B 1 59 ? -4.852 14.219 8.234 1 92.06 59 ARG B C 1
ATOM 1849 O O . ARG B 1 59 ? -5.18 13.961 9.391 1 92.06 59 ARG B O 1
ATOM 1856 N N . LEU B 1 60 ? -3.664 13.984 7.773 1 93.38 60 LEU B N 1
ATOM 1857 C CA . LEU B 1 60 ? -2.533 13.539 8.578 1 93.38 60 LEU B CA 1
ATOM 1858 C C . LEU B 1 60 ? -1.324 14.445 8.367 1 93.38 60 LEU B C 1
ATOM 1860 O O . LEU B 1 60 ? -0.894 14.656 7.234 1 93.38 60 LEU B O 1
ATOM 1864 N N . PHE B 1 61 ? -0.741 14.922 9.523 1 93.56 61 PHE B N 1
ATOM 1865 C CA . PHE B 1 61 ? 0.285 15.953 9.438 1 93.56 61 PHE B CA 1
ATOM 1866 C C . PHE B 1 61 ? 1.427 15.664 10.406 1 93.56 61 PHE B C 1
ATOM 1868 O O . PHE B 1 61 ? 1.224 15.023 11.438 1 93.56 61 PHE B O 1
ATOM 1875 N N . ILE B 1 62 ? 2.568 16.109 10.023 1 93.62 62 ILE B N 1
ATOM 1876 C CA . ILE B 1 62 ? 3.625 16.281 11.016 1 93.62 62 ILE B CA 1
ATOM 1877 C C . ILE B 1 62 ? 3.598 17.703 11.562 1 93.62 62 ILE B C 1
ATOM 1879 O O . ILE B 1 62 ? 3.588 18.672 10.797 1 93.62 62 ILE B O 1
ATOM 1883 N N . CYS B 1 63 ? 3.572 17.844 12.844 1 95.94 63 CYS B N 1
ATOM 1884 C CA . CYS B 1 63 ? 3.498 19.172 13.453 1 95.94 63 CYS B CA 1
ATOM 1885 C C . CYS B 1 63 ? 4.551 19.328 14.539 1 95.94 63 CYS B C 1
ATOM 1887 O O . CYS B 1 63 ? 5.086 18.344 15.039 1 95.94 63 CYS B O 1
ATOM 1889 N N . ASP B 1 64 ? 4.867 20.516 14.773 1 95.88 64 ASP B N 1
ATOM 1890 C CA . ASP B 1 64 ? 5.797 20.875 15.844 1 95.88 64 ASP B CA 1
ATOM 1891 C C . ASP B 1 64 ? 5.055 21.141 17.156 1 95.88 64 ASP B C 1
ATOM 1893 O O . ASP B 1 64 ? 4.527 22.234 17.359 1 95.88 64 ASP B O 1
ATOM 1897 N N . SER B 1 65 ? 5.055 20.141 18.062 1 94.56 65 SER B N 1
ATOM 1898 C CA . SER B 1 65 ? 4.336 20.25 19.328 1 94.56 65 SER B CA 1
ATOM 1899 C C . SER B 1 65 ? 5.301 20.484 20.484 1 94.56 65 SER B C 1
ATOM 1901 O O . SER B 1 65 ? 6.52 20.438 20.312 1 94.56 65 SER B O 1
ATOM 1903 N N . ALA B 1 66 ? 4.699 20.828 21.641 1 90.81 66 ALA B N 1
ATOM 1904 C CA . ALA B 1 66 ? 5.504 21.016 22.844 1 90.81 66 ALA B CA 1
ATOM 1905 C C . ALA B 1 66 ? 6.258 19.734 23.203 1 90.81 66 ALA B C 1
ATOM 1907 O O . ALA B 1 66 ? 7.355 19.797 23.766 1 90.81 66 ALA B O 1
ATOM 1908 N N . GLU B 1 67 ? 5.688 18.625 22.859 1 89.25 67 GLU B N 1
ATOM 1909 C CA . GLU B 1 67 ? 6.293 17.344 23.188 1 89.25 67 GLU B CA 1
ATOM 1910 C C . GLU B 1 67 ? 7.215 16.859 22.078 1 89.25 67 GLU B C 1
ATOM 1912 O O . GLU B 1 67 ? 7.781 15.766 22.156 1 89.25 67 GLU B O 1
ATOM 1917 N N . GLY B 1 68 ? 7.465 17.672 21.109 1 93.5 68 GLY B N 1
ATOM 1918 C CA . GLY B 1 68 ? 8.258 17.297 19.938 1 93.5 68 GLY B CA 1
ATOM 1919 C C . GLY B 1 68 ? 7.453 17.25 18.656 1 93.5 68 GLY B C 1
ATOM 1920 O O . GLY B 1 68 ? 6.297 17.688 18.625 1 93.5 68 GLY B O 1
ATOM 1921 N N . ARG B 1 69 ? 8.148 16.781 17.609 1 95 69 ARG B N 1
ATOM 1922 C CA . ARG B 1 69 ? 7.473 16.672 16.312 1 95 69 ARG B CA 1
ATOM 1923 C C . ARG B 1 69 ? 6.684 15.359 16.219 1 95 69 ARG B C 1
ATOM 1925 O O . ARG B 1 69 ? 7.25 14.273 16.359 1 95 69 ARG B O 1
ATOM 1932 N N . VAL B 1 70 ? 5.406 15.492 15.977 1 96.62 70 VAL B N 1
ATOM 1933 C CA . VAL B 1 70 ? 4.527 14.336 16.047 1 96.62 70 VAL B CA 1
ATOM 1934 C C . VAL B 1 70 ? 3.668 14.25 14.797 1 96.62 70 VAL B C 1
ATOM 1936 O O . VAL B 1 70 ? 3.451 15.258 14.109 1 96.62 70 VAL B O 1
ATOM 1939 N N . ALA B 1 71 ? 3.258 13.086 14.484 1 95.75 71 ALA B N 1
ATOM 1940 C CA . ALA B 1 71 ? 2.182 12.906 13.516 1 95.75 71 ALA B CA 1
ATOM 1941 C C . ALA B 1 71 ? 0.818 13.133 14.156 1 95.75 71 ALA B C 1
ATOM 1943 O O . ALA B 1 71 ? 0.544 12.633 15.25 1 95.75 71 ALA B O 1
ATOM 1944 N N . ARG B 1 72 ? 0.04 13.922 13.492 1 97 72 ARG B N 1
ATOM 1945 C CA . ARG B 1 72 ? -1.21 14.336 14.125 1 97 72 ARG B CA 1
ATOM 1946 C C . ARG B 1 72 ? -2.359 14.328 13.125 1 97 72 ARG B C 1
ATOM 1948 O O . ARG B 1 72 ? -2.197 14.766 11.984 1 97 72 ARG B O 1
ATOM 1955 N N . CYS B 1 73 ? -3.453 13.82 13.578 1 97.44 73 CYS B N 1
ATOM 1956 C CA . CYS B 1 73 ? -4.688 13.891 12.797 1 97.44 73 CYS B CA 1
ATOM 1957 C C . CYS B 1 73 ? -5.234 15.312 12.781 1 97.44 73 CYS B C 1
ATOM 1959 O O . CYS B 1 73 ? -5 16.094 13.703 1 97.44 73 CYS B O 1
ATOM 1961 N N . GLU B 1 74 ? -5.98 15.625 11.781 1 96.12 74 GLU B N 1
ATOM 1962 C CA . GLU B 1 74 ? -6.66 16.906 11.695 1 96.12 74 GLU B CA 1
ATOM 1963 C C . GLU B 1 74 ? -7.496 17.188 12.945 1 96.12 74 GLU B C 1
ATOM 1965 O O . GLU B 1 74 ? -7.621 18.328 13.375 1 96.12 74 GLU B O 1
ATOM 1970 N N . CYS B 1 75 ? -8.055 16.156 13.469 1 97.19 75 CYS B N 1
ATOM 1971 C CA . CYS B 1 75 ? -8.898 16.312 14.648 1 97.19 75 CYS B CA 1
ATOM 1972 C C . CYS B 1 75 ? -8.062 16.672 15.875 1 97.19 75 CYS B C 1
ATOM 1974 O O . CYS B 1 75 ? -8.602 17.094 16.891 1 97.19 75 CYS B O 1
ATOM 1976 N N . GLY B 1 76 ? -6.754 16.422 15.797 1 97.31 76 GLY B N 1
ATOM 1977 C CA . GLY B 1 76 ? -5.879 16.797 16.891 1 97.31 76 GLY B CA 1
ATOM 1978 C C . GLY B 1 76 ? -5.203 15.602 17.547 1 97.31 76 GLY B C 1
ATOM 1979 O O . GLY B 1 76 ? -4.242 15.766 18.312 1 97.31 76 GLY B O 1
ATOM 1980 N N . TYR B 1 77 ? -5.648 14.398 17.344 1 97.81 77 TYR B N 1
ATOM 1981 C CA . TYR B 1 77 ? -5.047 13.219 17.938 1 97.81 77 TYR B CA 1
ATOM 1982 C C . TYR B 1 77 ? -3.592 13.07 17.516 1 97.81 77 TYR B C 1
ATOM 1984 O O . TYR B 1 77 ? -3.271 13.18 16.328 1 97.81 77 TYR B O 1
ATOM 1992 N N . SER B 1 78 ? -2.734 12.875 18.453 1 97.69 78 SER B N 1
ATOM 1993 C CA . SER B 1 78 ? -1.315 12.656 18.188 1 97.69 78 SER B CA 1
ATOM 1994 C C . SER B 1 78 ? -0.992 11.172 18.109 1 97.69 78 SER B C 1
ATOM 1996 O O . SER B 1 78 ? -1.315 10.406 19.031 1 97.69 78 SER B O 1
ATOM 1998 N N . PHE B 1 79 ? -0.326 10.758 17.078 1 97.25 79 PHE B N 1
ATOM 1999 C CA . PHE B 1 79 ? 0.116 9.383 16.922 1 97.25 79 PHE B CA 1
ATOM 2000 C C . PHE B 1 79 ? 1.52 9.195 17.484 1 97.25 79 PHE B C 1
ATOM 2002 O O . PHE B 1 79 ? 2.082 8.102 17.406 1 97.25 79 PHE B O 1
ATOM 2009 N N . GLY B 1 80 ? 2.068 10.219 18 1 96 80 GLY B N 1
ATOM 2010 C CA . GLY B 1 80 ? 3.398 10.148 18.578 1 96 80 GLY B CA 1
ATOM 2011 C C . GLY B 1 80 ? 4.488 10.648 17.656 1 96 80 GLY B C 1
ATOM 2012 O O . GLY B 1 80 ? 4.203 11.344 16.672 1 96 80 GLY B O 1
ATOM 2013 N N . ASP B 1 81 ? 5.746 10.32 18 1 95.44 81 ASP B N 1
ATOM 2014 C CA . ASP B 1 81 ? 6.914 10.773 17.25 1 95.44 81 ASP B CA 1
ATOM 2015 C C . ASP B 1 81 ? 6.781 10.438 15.773 1 95.44 81 ASP B C 1
ATOM 2017 O O . ASP B 1 81 ? 6.48 9.297 15.414 1 95.44 81 ASP B O 1
ATOM 2021 N N . TYR B 1 82 ? 7.016 11.477 14.93 1 92.88 82 TYR B N 1
ATOM 2022 C CA . TYR B 1 82 ? 6.777 11.297 13.508 1 92.88 82 TYR B CA 1
ATOM 2023 C C . TYR B 1 82 ? 7.762 10.305 12.906 1 92.88 82 TYR B C 1
ATOM 2025 O O . TYR B 1 82 ? 7.539 9.781 11.812 1 92.88 82 TYR B O 1
ATOM 2033 N N . ARG B 1 83 ? 8.883 10 13.547 1 91.69 83 ARG B N 1
ATOM 2034 C CA . ARG B 1 83 ? 9.891 9.062 13.047 1 91.69 83 ARG B CA 1
ATOM 2035 C C . ARG B 1 83 ? 9.477 7.621 13.305 1 91.69 83 ARG B C 1
ATOM 2037 O O . ARG B 1 83 ? 10.086 6.688 12.773 1 91.69 83 ARG B O 1
ATOM 2044 N N . ARG B 1 84 ? 8.461 7.492 14.047 1 91.94 84 ARG B N 1
ATOM 2045 C CA . ARG B 1 84 ? 7.875 6.18 14.289 1 91.94 84 ARG B CA 1
ATOM 2046 C C . ARG B 1 84 ? 6.641 5.965 13.422 1 91.94 84 ARG B C 1
ATOM 2048 O O . ARG B 1 84 ? 6.012 6.93 12.977 1 91.94 84 ARG B O 1
ATOM 2055 N N . ASN B 1 85 ? 6.336 4.73 13.219 1 92.94 85 ASN B N 1
ATOM 2056 C CA . ASN B 1 85 ? 5.188 4.395 12.383 1 92.94 85 ASN B CA 1
ATOM 2057 C C . ASN B 1 85 ? 3.871 4.754 13.07 1 92.94 85 ASN B C 1
ATOM 2059 O O . ASN B 1 85 ? 3.463 4.094 14.023 1 92.94 85 ASN B O 1
ATOM 2063 N N . TRP B 1 86 ? 3.197 5.793 12.562 1 95.31 86 TRP B N 1
ATOM 2064 C CA . TRP B 1 86 ? 1.968 6.27 13.188 1 95.31 86 TRP B CA 1
ATOM 2065 C C . TRP B 1 86 ? 0.893 5.188 13.172 1 95.31 86 TRP B C 1
ATOM 2067 O O . TRP B 1 86 ? -0.007 5.188 14.016 1 95.31 86 TRP B O 1
ATOM 2077 N N . LYS B 1 87 ? 0.96 4.254 12.219 1 95.25 87 LYS B N 1
ATOM 2078 C CA . LYS B 1 87 ? -0.039 3.203 12.055 1 95.25 87 LYS B CA 1
ATOM 2079 C C . LYS B 1 87 ? -0.125 2.332 13.305 1 95.25 87 LYS B C 1
ATOM 2081 O O . LYS B 1 87 ? -1.182 1.774 13.609 1 95.25 87 LYS B O 1
ATOM 2086 N N . LEU B 1 88 ? 0.985 2.297 14.023 1 95 88 LEU B N 1
ATOM 2087 C CA . LEU B 1 88 ? 1.046 1.45 15.203 1 95 88 LEU B CA 1
ATOM 2088 C C . LEU B 1 88 ? 0.213 2.041 16.344 1 95 88 LEU B C 1
ATOM 2090 O O . LEU B 1 88 ? -0.107 1.347 17.312 1 95 88 LEU B O 1
ATOM 2094 N N . ASN B 1 89 ? -0.135 3.318 16.219 1 96.62 89 ASN B N 1
ATOM 2095 C CA . ASN B 1 89 ? -0.958 3.977 17.234 1 96.62 89 ASN B CA 1
ATOM 2096 C C . ASN B 1 89 ? -2.35 4.301 16.688 1 96.62 89 ASN B C 1
ATOM 2098 O O . ASN B 1 89 ? -3.098 5.062 17.312 1 96.62 89 ASN B O 1
ATOM 2102 N N . ALA B 1 90 ? -2.693 3.746 15.555 1 97.25 90 ALA B N 1
ATOM 2103 C CA . ALA B 1 90 ? -4.031 3.859 14.984 1 97.25 90 ALA B CA 1
ATOM 2104 C C . ALA B 1 90 ? -4.922 2.703 15.438 1 97.25 90 ALA B C 1
ATOM 2106 O O . ALA B 1 90 ? -4.434 1.717 15.992 1 97.25 90 ALA B O 1
ATOM 2107 N N . VAL B 1 91 ? -6.234 2.881 15.344 1 97.38 91 VAL B N 1
ATOM 2108 C CA . VAL B 1 91 ? -7.141 1.739 15.406 1 97.38 91 VAL B CA 1
ATOM 2109 C C . VAL B 1 91 ? -7.113 0.982 14.078 1 97.38 91 VAL B C 1
ATOM 2111 O O . VAL B 1 91 ? -7.355 1.565 13.023 1 97.38 91 VAL B O 1
ATOM 2114 N N . ILE B 1 92 ? -6.754 -0.265 14.164 1 96.5 92 ILE B N 1
ATOM 2115 C CA . ILE B 1 92 ? -6.613 -1.062 12.953 1 96.5 92 ILE B CA 1
ATOM 2116 C C . ILE B 1 92 ? -7.773 -2.045 12.844 1 96.5 92 ILE B C 1
ATOM 2118 O O . ILE B 1 92 ? -7.984 -2.873 13.734 1 96.5 92 ILE B O 1
ATOM 2122 N N . ASN B 1 93 ? -8.555 -1.892 11.836 1 96.44 93 ASN B N 1
ATOM 2123 C CA . ASN B 1 93 ? -9.539 -2.902 11.477 1 96.44 93 ASN B CA 1
ATOM 2124 C C . ASN B 1 93 ? -9 -3.848 10.398 1 96.44 93 ASN B C 1
ATOM 2126 O O . ASN B 1 93 ? -8.711 -3.424 9.281 1 96.44 93 ASN B O 1
ATOM 2130 N N . VAL B 1 94 ? -8.859 -5.098 10.719 1 96 94 VAL B N 1
ATOM 2131 C CA . VAL B 1 94 ? -8.305 -6.078 9.789 1 96 94 VAL B CA 1
ATOM 2132 C C . VAL B 1 94 ? -9.422 -6.938 9.211 1 96 94 VAL B C 1
ATOM 2134 O O . VAL B 1 94 ? -10.195 -7.543 9.961 1 96 94 VAL B O 1
ATOM 2137 N N . ARG B 1 95 ? -9.562 -6.895 7.949 1 96.06 95 ARG B N 1
ATOM 2138 C CA . ARG B 1 95 ? -10.469 -7.809 7.262 1 96.06 95 ARG B CA 1
ATOM 2139 C C . ARG B 1 95 ? -9.727 -9.055 6.793 1 96.06 95 ARG B C 1
ATOM 2141 O O . ARG B 1 95 ? -9.164 -9.078 5.695 1 96.06 95 ARG B O 1
ATOM 2148 N N . ASP B 1 96 ? -9.891 -10.094 7.605 1 94.38 96 ASP B N 1
ATOM 2149 C CA . ASP B 1 96 ? -9.078 -11.289 7.387 1 94.38 96 ASP B CA 1
ATOM 2150 C C . ASP B 1 96 ? -9.953 -12.547 7.359 1 94.38 96 ASP B C 1
ATOM 2152 O O . ASP B 1 96 ? -9.453 -13.664 7.5 1 94.38 96 ASP B O 1
ATOM 2156 N N . THR B 1 97 ? -11.242 -12.367 7.309 1 96 97 THR B N 1
ATOM 2157 C CA . THR B 1 97 ? -12.188 -13.461 7.105 1 96 97 THR B CA 1
ATOM 2158 C C . THR B 1 97 ? -13.055 -13.195 5.875 1 96 97 THR B C 1
ATOM 2160 O O . THR B 1 97 ? -13.172 -12.055 5.426 1 96 97 THR B O 1
ATOM 2163 N N . GLU B 1 98 ? -13.602 -14.312 5.367 1 93.88 98 GLU B N 1
ATOM 2164 C CA . GLU B 1 98 ? -14.516 -14.148 4.246 1 93.88 98 GLU B CA 1
ATOM 2165 C C . GLU B 1 98 ? -15.656 -13.203 4.602 1 93.88 98 GLU B C 1
ATOM 2167 O O . GLU B 1 98 ? -16.031 -12.344 3.801 1 93.88 98 GLU B O 1
ATOM 2172 N N . GLU B 1 99 ? -16.156 -13.336 5.766 1 95.69 99 GLU B N 1
ATOM 2173 C CA . GLU B 1 99 ? -17.281 -12.516 6.223 1 95.69 99 GLU B CA 1
ATOM 2174 C C . GLU B 1 99 ? -16.891 -11.039 6.266 1 95.69 99 GLU B C 1
ATOM 2176 O O . GLU B 1 99 ? -17.656 -10.18 5.805 1 95.69 99 GLU B O 1
ATOM 2181 N N . SER B 1 100 ? -15.75 -10.711 6.816 1 95.31 100 SER B N 1
ATOM 2182 C CA . SER B 1 100 ? -15.328 -9.32 6.938 1 95.31 100 SER B CA 1
ATOM 2183 C C . SER B 1 100 ? -15.016 -8.719 5.57 1 95.31 100 SER B C 1
ATOM 2185 O O . SER B 1 100 ? -15.273 -7.535 5.332 1 95.31 100 SER B O 1
ATOM 2187 N N . LEU B 1 101 ? -14.461 -9.523 4.676 1 94.62 101 LEU B N 1
ATOM 2188 C CA . LEU B 1 101 ? -14.172 -9.062 3.324 1 94.62 101 LEU B CA 1
ATOM 2189 C C . LEU B 1 101 ? -15.461 -8.812 2.545 1 94.62 101 LEU B C 1
ATOM 2191 O O . LEU B 1 101 ? -15.562 -7.836 1.8 1 94.62 101 LEU B O 1
ATOM 2195 N N . ARG B 1 102 ? -16.469 -9.578 2.803 1 94 102 ARG B N 1
ATOM 2196 C CA . ARG B 1 102 ? -17.75 -9.461 2.092 1 94 102 ARG B CA 1
ATOM 2197 C C . ARG B 1 102 ? -18.5 -8.211 2.537 1 94 102 ARG B C 1
ATOM 2199 O O . ARG B 1 102 ? -19.391 -7.738 1.829 1 94 102 ARG B O 1
ATOM 2206 N N . GLU B 1 103 ? -18.156 -7.672 3.719 1 92.44 103 GLU B N 1
ATOM 2207 C CA . GLU B 1 103 ? -18.766 -6.422 4.164 1 92.44 103 GLU B CA 1
ATOM 2208 C C . GLU B 1 103 ? -18.469 -5.285 3.195 1 92.44 103 GLU B C 1
ATOM 2210 O O . GLU B 1 103 ? -19.281 -4.387 3 1 92.44 103 GLU B O 1
ATOM 2215 N N . ILE B 1 104 ? -17.281 -5.445 2.543 1 91.44 104 ILE B N 1
ATOM 2216 C CA . ILE B 1 104 ? -16.906 -4.348 1.657 1 91.44 104 ILE B CA 1
ATOM 2217 C C . ILE B 1 104 ? -16.969 -4.812 0.204 1 91.44 104 ILE B C 1
ATOM 2219 O O . ILE B 1 104 ? -17.125 -4 -0.71 1 91.44 104 ILE B O 1
ATOM 2223 N N . TYR B 1 105 ? -16.938 -6.086 0.003 1 92 105 TYR B N 1
ATOM 2224 C CA . TYR B 1 105 ? -17.047 -6.648 -1.339 1 92 105 TYR B CA 1
ATOM 2225 C C . TYR B 1 105 ? -18.094 -7.746 -1.391 1 92 105 TYR B C 1
ATOM 2227 O O . TYR B 1 105 ? -17.766 -8.922 -1.585 1 92 105 TYR B O 1
ATOM 2235 N N . PRO B 1 106 ? -19.328 -7.387 -1.355 1 88.81 106 PRO B N 1
ATOM 2236 C CA . PRO B 1 106 ? -20.391 -8.383 -1.232 1 88.81 106 PRO B CA 1
ATOM 2237 C C . PRO B 1 106 ? -20.562 -9.211 -2.504 1 88.81 106 PRO B C 1
ATOM 2239 O O . PRO B 1 106 ? -20.969 -10.375 -2.436 1 88.81 106 PRO B O 1
ATOM 2242 N N . ASN B 1 107 ? -20.25 -8.641 -3.666 1 84.88 107 ASN B N 1
ATOM 2243 C CA . ASN B 1 107 ? -20.578 -9.32 -4.914 1 84.88 107 ASN B CA 1
ATOM 2244 C C . ASN B 1 107 ? -19.328 -9.617 -5.738 1 84.88 107 ASN B C 1
ATOM 2246 O O . ASN B 1 107 ? -19.438 -9.984 -6.91 1 84.88 107 ASN B O 1
ATOM 2250 N N . SER B 1 108 ? -18.25 -9.406 -5.191 1 82.31 108 SER B N 1
ATOM 2251 C CA . SER B 1 108 ? -17 -9.617 -5.918 1 82.31 108 SER B CA 1
ATOM 2252 C C . SER B 1 108 ? -16.375 -10.953 -5.547 1 82.31 108 SER B C 1
ATOM 2254 O O . SER B 1 108 ? -16.75 -11.57 -4.547 1 82.31 108 SER B O 1
ATOM 2256 N N . ASP B 1 109 ? -15.617 -11.484 -6.469 1 89.38 109 ASP B N 1
ATOM 2257 C CA . ASP B 1 109 ? -14.703 -12.547 -6.07 1 89.38 109 ASP B CA 1
ATOM 2258 C C . ASP B 1 109 ? -13.617 -12.023 -5.137 1 89.38 109 ASP B C 1
ATOM 2260 O O . ASP B 1 109 ? -12.766 -11.227 -5.547 1 89.38 109 ASP B O 1
ATOM 2264 N N . ILE B 1 110 ? -13.711 -12.391 -3.922 1 90.31 110 ILE B N 1
ATOM 2265 C CA . ILE B 1 110 ? -12.891 -11.805 -2.871 1 90.31 110 ILE B CA 1
ATOM 2266 C C . ILE B 1 110 ? -11.578 -12.578 -2.746 1 90.31 110 ILE B C 1
ATOM 2268 O O . ILE B 1 110 ? -11.492 -13.742 -3.162 1 90.31 110 ILE B O 1
ATOM 2272 N N . PRO B 1 111 ? -10.617 -11.883 -2.23 1 91.31 111 PRO B N 1
ATOM 2273 C CA . PRO B 1 111 ? -9.352 -12.586 -1.984 1 91.31 111 PRO B CA 1
ATOM 2274 C C . PRO B 1 111 ? -9.484 -13.703 -0.953 1 91.31 111 PRO B C 1
ATOM 2276 O O . PRO B 1 111 ? -10.391 -13.672 -0.115 1 91.31 111 PRO B O 1
ATOM 2279 N N . ASP B 1 112 ? -8.633 -14.633 -1.114 1 87.75 112 ASP B N 1
ATOM 2280 C CA . ASP B 1 112 ? -8.477 -15.641 -0.07 1 87.75 112 ASP B CA 1
ATOM 2281 C C . ASP B 1 112 ? -7.828 -15.047 1.176 1 87.75 112 ASP B C 1
ATOM 2283 O O . ASP B 1 112 ? -6.688 -14.586 1.124 1 87.75 112 ASP B O 1
ATOM 2287 N N . PRO B 1 113 ? -8.562 -15.055 2.289 1 90.12 113 PRO B N 1
ATOM 2288 C CA . PRO B 1 113 ? -8.039 -14.406 3.49 1 90.12 113 PRO B CA 1
ATOM 2289 C C . PRO B 1 113 ? -6.742 -15.039 3.986 1 90.12 113 PRO B C 1
ATOM 2291 O O . PRO B 1 113 ? -6.016 -14.438 4.781 1 90.12 113 PRO B O 1
ATOM 2294 N N . ARG B 1 114 ? -6.473 -16.203 3.586 1 81.62 114 ARG B N 1
ATOM 2295 C CA . ARG B 1 114 ? -5.219 -16.844 3.967 1 81.62 114 ARG B CA 1
ATOM 2296 C C . ARG B 1 114 ? -4.039 -16.234 3.219 1 81.62 114 ARG B C 1
ATOM 2298 O O . ARG B 1 114 ? -2.887 -16.391 3.629 1 81.62 114 ARG B O 1
ATOM 2305 N N . TRP B 1 115 ? -4.281 -15.508 2.143 1 84.19 115 TRP B N 1
ATOM 2306 C CA . TRP B 1 115 ? -3.227 -14.953 1.3 1 84.19 115 TRP B CA 1
ATOM 2307 C C . TRP B 1 115 ? -3.205 -13.43 1.389 1 84.19 115 TRP B C 1
ATOM 2309 O O . TRP B 1 115 ? -2.158 -12.805 1.199 1 84.19 115 TRP B O 1
ATOM 2319 N N . MET B 1 116 ? -4.359 -12.867 1.588 1 90.38 116 MET B N 1
ATOM 2320 C CA . MET B 1 116 ? -4.426 -11.406 1.563 1 90.38 116 MET B CA 1
ATOM 2321 C C . MET B 1 116 ? -5.449 -10.891 2.568 1 90.38 116 MET B C 1
ATOM 2323 O O . MET B 1 116 ? -6.574 -11.398 2.631 1 90.38 116 MET B O 1
ATOM 2327 N N . GLU B 1 117 ? -5.012 -9.984 3.316 1 93.81 117 GLU B N 1
ATOM 2328 C CA . GLU B 1 117 ? -5.926 -9.258 4.191 1 93.81 117 GLU B CA 1
ATOM 2329 C C . GLU B 1 117 ? -5.922 -7.766 3.873 1 93.81 117 GLU B C 1
ATOM 2331 O O . GLU B 1 117 ? -4.965 -7.25 3.291 1 93.81 117 GLU B O 1
ATOM 2336 N N . ILE B 1 118 ? -7.004 -7.121 4.23 1 95.38 118 ILE B N 1
ATOM 2337 C CA . ILE B 1 118 ? -7.117 -5.676 4.074 1 95.38 118 ILE B CA 1
ATOM 2338 C C . ILE B 1 118 ? -7.062 -5 5.441 1 95.38 118 ILE B C 1
ATOM 2340 O O . ILE B 1 118 ? -7.836 -5.344 6.34 1 95.38 118 ILE B O 1
ATOM 2344 N N . ARG B 1 119 ? -6.168 -4.117 5.602 1 96.19 119 ARG B N 1
ATOM 2345 C CA . ARG B 1 119 ? -5.988 -3.375 6.844 1 96.19 119 ARG B CA 1
ATOM 2346 C C . ARG B 1 119 ? -6.43 -1.923 6.688 1 96.19 119 ARG B C 1
ATOM 2348 O O . ARG B 1 119 ? -5.988 -1.232 5.766 1 96.19 119 ARG B O 1
ATOM 2355 N N . GLU B 1 120 ? -7.23 -1.521 7.609 1 96.19 120 GLU B N 1
ATOM 2356 C CA . GLU B 1 120 ? -7.781 -0.168 7.629 1 96.19 120 GLU B CA 1
ATOM 2357 C C . GLU B 1 120 ? -7.332 0.592 8.875 1 96.19 120 GLU B C 1
ATOM 2359 O O . GLU B 1 120 ? -7.543 0.132 10 1 96.19 120 GLU B O 1
ATOM 2364 N N . PHE B 1 121 ? -6.754 1.717 8.656 1 96.31 121 PHE B N 1
ATOM 2365 C CA . PHE B 1 121 ? -6.164 2.473 9.75 1 96.31 121 PHE B CA 1
ATOM 2366 C C . PHE B 1 121 ? -6.984 3.717 10.055 1 96.31 121 PHE B C 1
ATOM 2368 O O . PHE B 1 121 ? -7.027 4.652 9.258 1 96.31 121 PHE B O 1
ATOM 2375 N N . PHE B 1 122 ? -7.574 3.729 11.281 1 96.94 122 PHE B N 1
ATOM 2376 C CA . PHE B 1 122 ? -8.492 4.793 11.68 1 96.94 122 PHE B CA 1
ATOM 2377 C C . PHE B 1 122 ? -7.883 5.645 12.789 1 96.94 122 PHE B C 1
ATOM 2379 O O . PHE B 1 122 ? -7.078 5.156 13.586 1 96.94 122 PHE B O 1
ATOM 2386 N N . CYS B 1 123 ? -8.25 6.848 12.805 1 97.69 123 CYS B N 1
ATOM 2387 C CA . CYS B 1 123 ? -7.953 7.691 13.953 1 97.69 123 CYS B CA 1
ATOM 2388 C C . CYS B 1 123 ? -8.695 7.203 15.195 1 97.69 123 CYS B C 1
ATOM 2390 O O . CYS B 1 123 ? -9.906 7 15.156 1 97.69 123 CYS B O 1
ATOM 2392 N N . PRO B 1 124 ? -8.039 7.066 16.312 1 97.56 124 PRO B N 1
ATOM 2393 C CA . PRO B 1 124 ? -8.695 6.598 17.547 1 97.56 124 PRO B CA 1
ATOM 2394 C C . PRO B 1 124 ? -9.719 7.594 18.078 1 97.56 124 PRO B C 1
ATOM 2396 O O . PRO B 1 124 ? -10.641 7.207 18.797 1 97.56 124 PRO B O 1
ATOM 2399 N N . GLU B 1 125 ? -9.5 8.805 17.75 1 97.19 125 GLU B N 1
ATOM 2400 C CA . GLU B 1 125 ? -10.328 9.844 18.359 1 97.19 125 GLU B CA 1
ATOM 2401 C C . GLU B 1 125 ? -11.539 10.156 17.484 1 97.19 125 GLU B C 1
ATOM 2403 O O . GLU B 1 125 ? -12.672 10.211 17.984 1 97.19 125 GLU B O 1
ATOM 2408 N N . CYS B 1 126 ? -11.406 10.305 16.156 1 96.56 126 CYS B N 1
ATOM 2409 C CA . CYS B 1 126 ? -12.523 10.766 15.344 1 96.56 126 CYS B CA 1
ATOM 2410 C C . CYS B 1 126 ? -12.953 9.688 14.352 1 96.56 126 CYS B C 1
ATOM 2412 O O . CYS B 1 126 ? -13.859 9.906 13.547 1 96.56 126 CYS B O 1
ATOM 2414 N N . ALA B 1 127 ? -12.25 8.562 14.227 1 95.62 127 ALA B N 1
ATOM 2415 C CA . ALA B 1 127 ? -12.586 7.395 13.414 1 95.62 127 ALA B CA 1
ATOM 2416 C C . ALA B 1 127 ? -12.406 7.684 11.93 1 95.62 127 ALA B C 1
ATOM 2418 O O . ALA B 1 127 ? -12.969 6.988 11.086 1 95.62 127 ALA B O 1
ATOM 2419 N N . HIS B 1 128 ? -11.633 8.75 11.648 1 95.94 128 HIS B N 1
ATOM 2420 C CA . HIS B 1 128 ? -11.297 9.016 10.258 1 95.94 128 HIS B CA 1
ATOM 2421 C C . HIS B 1 128 ? -10.406 7.922 9.688 1 95.94 128 HIS B C 1
ATOM 2423 O O . HIS B 1 128 ? -9.469 7.469 10.352 1 95.94 128 HIS B O 1
ATOM 2429 N N . LEU B 1 129 ? -10.695 7.465 8.477 1 95.94 129 LEU B N 1
ATOM 2430 C CA . LEU B 1 129 ? -9.867 6.48 7.789 1 95.94 129 LEU B CA 1
ATOM 2431 C C . LEU B 1 129 ? -8.664 7.141 7.133 1 95.94 129 LEU B C 1
ATOM 2433 O O . LEU B 1 129 ? -8.805 7.828 6.117 1 95.94 129 LEU B O 1
ATOM 2437 N N . HIS B 1 130 ? -7.473 6.84 7.598 1 94.31 130 HIS B N 1
ATOM 2438 C CA . HIS B 1 130 ? -6.273 7.504 7.102 1 94.31 130 HIS B CA 1
ATOM 2439 C C . HIS B 1 130 ? -5.637 6.711 5.965 1 94.31 130 HIS B C 1
ATOM 2441 O O . HIS B 1 130 ? -5.008 7.289 5.074 1 94.31 130 HIS B O 1
ATOM 2447 N N . GLU B 1 131 ? -5.762 5.449 6.039 1 93.06 131 GLU B N 1
ATOM 2448 C CA . GLU B 1 131 ? -5.043 4.609 5.086 1 93.06 131 GLU B CA 1
ATOM 2449 C C . GLU B 1 131 ? -5.68 3.227 4.984 1 93.06 131 GLU B C 1
ATOM 2451 O O . GLU B 1 131 ? -6.348 2.773 5.914 1 93.06 131 GLU B O 1
ATOM 2456 N N . VAL B 1 132 ? -5.57 2.604 3.848 1 93.31 132 VAL B N 1
ATOM 2457 C CA . VAL B 1 132 ? -5.934 1.212 3.6 1 93.31 132 VAL B CA 1
ATOM 2458 C C . VAL B 1 132 ? -4.766 0.485 2.934 1 93.31 132 VAL B C 1
ATOM 2460 O O . VAL B 1 132 ? -4.098 1.039 2.057 1 93.31 132 VAL B O 1
ATOM 2463 N N . GLU B 1 133 ? -4.512 -0.736 3.318 1 90.62 133 GLU B N 1
ATOM 2464 C CA . GLU B 1 133 ? -3.457 -1.54 2.711 1 90.62 133 GLU B CA 1
ATOM 2465 C C . GLU B 1 133 ? -3.889 -2.996 2.559 1 90.62 133 GLU B C 1
ATOM 2467 O O . GLU B 1 133 ? -4.602 -3.529 3.412 1 90.62 133 GLU B O 1
ATOM 2472 N N . ALA B 1 134 ? -3.51 -3.512 1.436 1 91.75 134 ALA B N 1
ATOM 2473 C CA . ALA B 1 134 ? -3.588 -4.961 1.277 1 91.75 134 ALA B CA 1
ATOM 2474 C C . ALA B 1 134 ? -2.24 -5.617 1.561 1 91.75 134 ALA B C 1
ATOM 2476 O O . ALA B 1 134 ? -1.195 -5.102 1.157 1 91.75 134 ALA B O 1
ATOM 2477 N N . ALA B 1 135 ? -2.279 -6.68 2.338 1 87.5 135 ALA B N 1
ATOM 2478 C CA . ALA B 1 135 ? -1.031 -7.359 2.68 1 87.5 135 ALA B CA 1
ATOM 2479 C C . ALA B 1 135 ? -1.272 -8.836 2.967 1 87.5 135 ALA B C 1
ATOM 2481 O O . ALA B 1 135 ? -2.4 -9.25 3.252 1 87.5 135 ALA B O 1
ATOM 2482 N N . ALA B 1 136 ? -0.221 -9.586 2.834 1 83.19 136 ALA B N 1
ATOM 2483 C CA . ALA B 1 136 ? -0.295 -10.969 3.312 1 83.19 136 ALA B CA 1
ATOM 2484 C C . ALA B 1 136 ? -0.424 -11.016 4.832 1 83.19 136 ALA B C 1
ATOM 2486 O O . ALA B 1 136 ? 0.169 -10.195 5.539 1 83.19 136 ALA B O 1
ATOM 2487 N N . PRO B 1 137 ? -1.234 -12.047 5.328 1 84.12 137 PRO B N 1
ATOM 2488 C CA . PRO B 1 137 ? -1.313 -12.172 6.785 1 84.12 137 PRO B CA 1
ATOM 2489 C C . PRO B 1 137 ? 0.059 -12.297 7.441 1 84.12 137 PRO B C 1
ATOM 2491 O O . PRO B 1 137 ? 0.928 -13.008 6.934 1 84.12 137 PRO B O 1
ATOM 2494 N N . GLY B 1 138 ? 0.252 -11.523 8.516 1 80.06 138 GLY B N 1
ATOM 2495 C CA . GLY B 1 138 ? 1.507 -11.586 9.25 1 80.06 138 GLY B CA 1
ATOM 2496 C C . GLY B 1 138 ? 2.547 -10.609 8.734 1 80.06 138 GLY B C 1
ATOM 2497 O O . GLY B 1 138 ? 3.572 -10.383 9.383 1 80.06 138 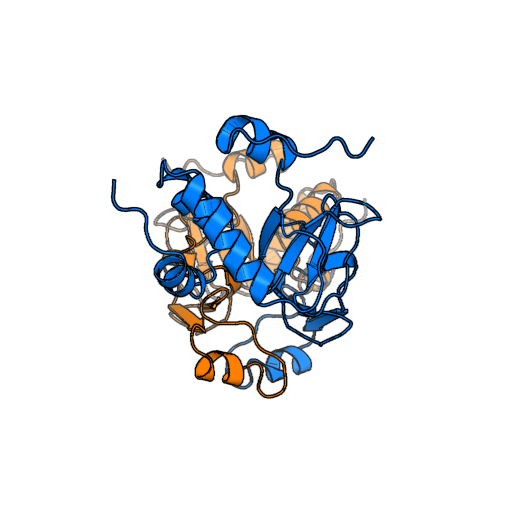GLY B O 1
ATOM 2498 N N . TYR B 1 139 ? 2.42 -10.102 7.469 1 82.06 139 TYR B N 1
ATOM 2499 C CA . TYR B 1 139 ? 3.336 -9.086 6.965 1 82.06 139 TYR B CA 1
ATOM 2500 C C . TYR B 1 139 ? 3.367 -7.871 7.887 1 82.06 139 TYR B C 1
ATOM 2502 O O . TYR B 1 139 ? 2.324 -7.426 8.375 1 82.06 139 TYR B O 1
ATOM 2510 N N . PRO B 1 140 ? 4.539 -7.352 8.164 1 84.88 140 PRO B N 1
ATOM 2511 C CA . PRO B 1 140 ? 4.605 -6.195 9.062 1 84.88 140 PRO B CA 1
ATOM 2512 C C . PRO B 1 140 ? 3.924 -4.957 8.477 1 84.88 140 PRO B C 1
ATOM 2514 O O . PRO B 1 140 ? 3.805 -4.832 7.258 1 84.88 140 PRO B O 1
ATOM 2517 N N . ILE B 1 141 ? 3.465 -4.195 9.383 1 86.19 141 ILE B N 1
ATOM 2518 C CA . ILE B 1 141 ? 2.922 -2.906 8.961 1 86.19 141 ILE B CA 1
ATOM 2519 C C . ILE B 1 141 ? 4.055 -1.996 8.5 1 86.19 141 ILE B C 1
ATOM 2521 O O . ILE B 1 141 ? 4.992 -1.727 9.25 1 86.19 141 ILE B O 1
ATOM 2525 N N . VAL B 1 142 ? 3.936 -1.595 7.258 1 77.38 142 VAL B N 1
ATOM 2526 C CA . VAL B 1 142 ? 5.016 -0.818 6.66 1 77.38 142 VAL B CA 1
ATOM 2527 C C . VAL B 1 142 ? 4.867 0.653 7.043 1 77.38 142 VAL B C 1
ATOM 2529 O O . VAL B 1 142 ? 3.758 1.191 7.047 1 77.38 142 VAL B O 1
ATOM 2532 N N . HIS B 1 143 ? 6.039 1.235 7.477 1 81 143 HIS B N 1
ATOM 2533 C CA . HIS B 1 143 ? 6.082 2.682 7.656 1 81 143 HIS B CA 1
ATOM 2534 C C . HIS B 1 143 ? 6.246 3.398 6.32 1 81 143 HIS B C 1
ATOM 2536 O O . HIS B 1 143 ? 7.328 3.377 5.727 1 81 143 HIS B O 1
ATOM 2542 N N . ASP B 1 144 ? 5.223 3.984 5.754 1 68.44 144 ASP B N 1
ATOM 2543 C CA . ASP B 1 144 ? 5.18 4.457 4.371 1 68.44 144 ASP B CA 1
ATOM 2544 C C . ASP B 1 144 ? 6.086 5.668 4.176 1 68.44 144 ASP B C 1
ATOM 2546 O O . ASP B 1 144 ? 6.629 5.875 3.09 1 68.44 144 ASP B O 1
ATOM 2550 N N . PHE B 1 145 ? 6.168 6.406 5.242 1 69 145 PHE B N 1
ATOM 2551 C CA . PHE B 1 145 ? 6.844 7.668 4.953 1 69 145 PHE B CA 1
ATOM 2552 C C . PHE B 1 145 ? 7.57 8.188 6.188 1 69 145 PHE B C 1
ATOM 2554 O O . PHE B 1 145 ? 6.953 8.422 7.227 1 69 145 PHE B O 1
ATOM 2561 N N . GLU B 1 146 ? 8.93 8.164 6.09 1 74.25 146 GLU B N 1
ATOM 2562 C CA . GLU B 1 146 ? 9.758 8.859 7.074 1 74.25 146 GLU B CA 1
ATOM 2563 C 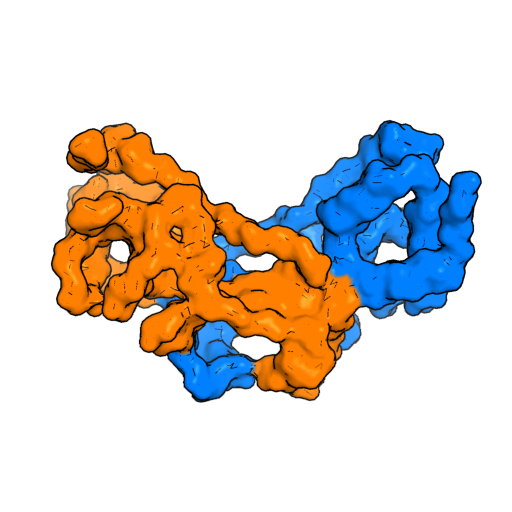C . GLU B 1 146 ? 10.609 9.938 6.414 1 74.25 146 GLU B C 1
ATOM 2565 O O . GLU B 1 146 ? 11.758 9.688 6.051 1 74.25 146 GLU B O 1
ATOM 2570 N N . PRO B 1 147 ? 10.039 11.125 6.359 1 76.38 147 PRO B N 1
ATOM 2571 C CA . PRO B 1 147 ? 10.773 12.18 5.656 1 76.38 147 PRO B CA 1
ATOM 2572 C C . PRO B 1 147 ? 11.938 12.734 6.477 1 76.38 147 PRO B C 1
ATOM 2574 O O . PRO B 1 147 ? 11.875 12.75 7.707 1 76.38 147 PRO B O 1
ATOM 2577 N N . ASP B 1 148 ? 13.023 13.125 5.828 1 78.69 148 ASP B N 1
ATOM 2578 C CA . ASP B 1 148 ? 14.039 13.969 6.438 1 78.69 148 ASP B CA 1
ATOM 2579 C C . ASP B 1 148 ? 13.562 15.414 6.539 1 78.69 148 ASP B C 1
ATOM 2581 O O . ASP B 1 148 ? 13.93 16.25 5.711 1 78.69 148 ASP B O 1
ATOM 2585 N N . LEU B 1 149 ? 12.875 15.672 7.602 1 84.5 149 LEU B N 1
ATOM 2586 C CA . LEU B 1 149 ? 12.219 16.969 7.777 1 84.5 149 LEU B CA 1
ATOM 2587 C C . LEU B 1 149 ? 13.25 18.078 7.91 1 84.5 149 LEU B C 1
ATOM 2589 O O . LEU B 1 149 ? 13.102 19.141 7.305 1 84.5 149 LEU B O 1
ATOM 2593 N N . GLU B 1 150 ? 14.242 17.859 8.68 1 82.25 150 GLU B N 1
ATOM 2594 C CA . GLU B 1 150 ? 15.266 18.875 8.914 1 82.25 150 GLU B CA 1
ATOM 2595 C C . GLU B 1 150 ? 15.977 19.25 7.609 1 82.25 150 GLU B C 1
ATOM 2597 O O . GLU B 1 150 ? 16.141 20.422 7.305 1 82.25 150 GLU B O 1
ATOM 2602 N N . GLY B 1 151 ? 16.438 18.234 6.945 1 78.56 151 GLY B N 1
ATOM 2603 C CA . GLY B 1 151 ? 17.094 18.484 5.668 1 78.56 151 GLY B CA 1
ATOM 2604 C C . GLY B 1 151 ? 16.203 19.188 4.672 1 78.56 151 GLY B C 1
ATOM 2605 O O . GLY B 1 151 ? 16.656 20.094 3.955 1 78.56 151 GLY B O 1
ATOM 2606 N N . PHE B 1 152 ? 14.922 18.812 4.629 1 79.88 152 PHE B N 1
ATOM 2607 C CA . PHE B 1 152 ? 13.961 19.422 3.721 1 79.88 152 PHE B CA 1
ATOM 2608 C C . PHE B 1 152 ? 13.828 20.922 4 1 79.88 152 PHE B C 1
ATOM 2610 O O . PHE B 1 152 ? 13.938 21.734 3.086 1 79.88 152 PHE B O 1
ATOM 2617 N N . TYR B 1 153 ? 13.664 21.297 5.18 1 85.69 153 TYR B N 1
ATOM 2618 C CA . TYR B 1 153 ? 13.469 22.688 5.551 1 85.69 153 TYR B CA 1
ATOM 2619 C C . T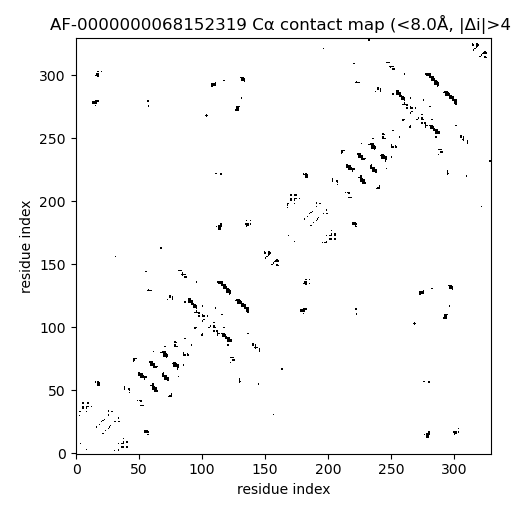YR B 1 153 ? 14.766 23.484 5.391 1 85.69 153 TYR B C 1
ATOM 2621 O O . TYR B 1 153 ? 14.758 24.609 4.887 1 85.69 153 TYR B O 1
ATOM 2629 N N . ARG B 1 154 ? 15.867 22.906 5.723 1 83.38 154 ARG B N 1
ATOM 2630 C CA . ARG B 1 154 ? 17.156 23.594 5.664 1 83.38 154 ARG B CA 1
ATOM 2631 C C . ARG B 1 154 ? 17.641 23.734 4.223 1 83.38 154 ARG B C 1
ATOM 2633 O O . ARG B 1 154 ? 17.922 24.828 3.756 1 83.38 154 ARG B O 1
ATOM 2640 N N . ASP B 1 155 ? 17.641 22.672 3.561 1 78 155 ASP B N 1
ATOM 2641 C CA . ASP B 1 155 ? 18.328 22.609 2.275 1 78 155 ASP B CA 1
ATOM 2642 C C . ASP B 1 155 ? 17.391 23 1.132 1 78 155 ASP B C 1
ATOM 2644 O O . ASP B 1 155 ? 17.828 23.609 0.152 1 78 155 ASP B O 1
ATOM 2648 N N . TRP B 1 156 ? 16.078 22.703 1.271 1 76.69 156 TRP B N 1
ATOM 2649 C CA . TRP B 1 156 ? 15.164 22.938 0.163 1 76.69 156 TRP B CA 1
ATOM 2650 C C . TRP B 1 156 ? 14.375 24.219 0.371 1 76.69 156 TRP B C 1
ATOM 2652 O O . TRP B 1 156 ? 14.219 25.016 -0.56 1 76.69 156 TRP B O 1
ATOM 2662 N N . LEU B 1 157 ? 13.953 24.438 1.573 1 79.88 157 LEU B N 1
ATOM 2663 C CA . LEU B 1 157 ? 13.109 25.609 1.827 1 79.88 157 LEU B CA 1
ATOM 2664 C C . LEU B 1 157 ? 13.945 26.781 2.307 1 79.88 157 LEU B C 1
ATOM 2666 O O . LEU B 1 157 ? 13.477 27.922 2.303 1 79.88 157 LEU B O 1
ATOM 2670 N N . GLY B 1 158 ? 15.148 26.438 2.805 1 80 158 GLY B N 1
ATOM 2671 C CA . GLY B 1 158 ? 16.031 27.5 3.273 1 80 158 GLY B CA 1
ATOM 2672 C C . GLY B 1 158 ? 15.617 28.078 4.605 1 80 158 GLY B C 1
ATOM 2673 O O . GLY B 1 158 ? 15.938 29.234 4.914 1 80 158 GLY B O 1
ATOM 2674 N N . LYS B 1 159 ? 14.734 27.453 5.277 1 85.25 159 LYS B N 1
ATOM 2675 C CA . LYS B 1 159 ? 14.281 27.859 6.602 1 85.25 159 LYS B CA 1
ATOM 2676 C C . LYS B 1 159 ? 14.422 26.734 7.609 1 85.25 159 LYS B C 1
ATOM 2678 O O . LYS B 1 159 ? 13.469 26 7.871 1 85.25 159 LYS B O 1
ATOM 2683 N N . PRO B 1 160 ? 15.641 26.656 8.219 1 86.69 160 PRO B N 1
ATOM 2684 C CA . PRO B 1 160 ? 15.891 25.547 9.141 1 86.69 160 PRO B CA 1
ATOM 2685 C C . PRO B 1 160 ? 14.906 25.531 10.312 1 86.69 160 PRO B C 1
ATOM 2687 O O . PRO B 1 160 ? 14.508 26.594 10.805 1 86.69 160 PRO B O 1
ATOM 2690 N N . LEU B 1 161 ? 14.508 24.281 10.602 1 88.38 161 LEU B N 1
ATOM 2691 C CA . LEU B 1 161 ? 13.641 24.094 11.758 1 88.38 161 LEU B CA 1
ATOM 2692 C C . LEU B 1 161 ? 14.414 24.328 13.055 1 88.38 161 LEU B C 1
ATOM 2694 O O . LEU B 1 161 ? 15.633 24.141 13.102 1 88.38 161 LEU B O 1
ATOM 2698 N N . LYS B 1 162 ? 13.609 24.781 14.047 1 81.44 162 LYS B N 1
ATOM 2699 C CA . LYS B 1 162 ? 14.234 25 15.352 1 81.44 162 LYS B CA 1
ATOM 2700 C C . LYS B 1 162 ? 14.727 23.672 15.945 1 81.44 162 LYS B C 1
ATOM 2702 O O . LYS B 1 162 ? 14.078 22.641 15.781 1 81.44 162 LYS B O 1
ATOM 2707 N N . ASP B 1 163 ? 16 23.578 16.422 1 66.62 163 ASP B N 1
ATOM 2708 C CA . ASP B 1 163 ? 16.594 22.391 17.047 1 66.62 163 ASP B CA 1
ATOM 2709 C C . ASP B 1 163 ? 15.719 21.906 18.203 1 66.62 163 ASP B C 1
ATOM 2711 O O . ASP B 1 163 ? 15.203 22.719 18.984 1 66.62 163 ASP B O 1
ATOM 2715 N N . LEU B 1 164 ? 15.195 20.641 18.031 1 60.16 164 LEU B N 1
ATOM 2716 C CA . LEU B 1 164 ? 14.453 20.062 19.156 1 60.16 164 LEU B CA 1
ATOM 2717 C C . LEU B 1 164 ? 15.383 19.797 20.344 1 60.16 164 LEU B C 1
ATOM 2719 O O . LEU B 1 164 ? 14.953 19.281 21.375 1 60.16 164 LEU B O 1
ATOM 2723 N N . SER B 1 165 ? 16.562 20.141 20.375 1 42.31 165 SER B N 1
ATOM 2724 C CA . SER B 1 165 ? 17.391 19.875 21.547 1 42.31 165 SER B CA 1
ATOM 2725 C C . SER B 1 165 ? 16.828 20.562 22.781 1 42.31 165 SER B C 1
ATOM 2727 O O . SER B 1 165 ? 16.172 21.609 22.688 1 42.31 165 SER B O 1
#

InterPro domains:
  IPR016750 Acetophenone carboxylase beta subunit/Acetone carboxylase gamma subunit [PF08882] (46-157)
  IPR016750 Acetophenone carboxylase beta subunit/Acetone carboxylase gamma subunit [PIRSF019217] (1-164)

Sequence (330 aa):
MTEYSKEVINDLVNGTLPWPQTRRIMSAYKDHDRFFKYLAVLQDRVAWSDPILLPVGDRLFICDSAEGRVARCECGYSFGDYRRNWKLNAVINVRDTEESLREIYPNSDIPDPRWMEIREFFCPECAHLHEVEAAAPGYPIVHDFEPDLEGFYRDWLGKPLKDLSMTEYSKEVINDLVNGTLPWPQTRRIMSAYKDHDRFFKYLAVLQDRVAWSDPILLPVGDRLFICDSAEGRVARCECGYSFGDYRRNWKLNAVINVRDTEESLREIYPNSDIPDPRWMEIREFFCPECAHLHEVEAAAPGYPIVHDFEPDLEGFYRDWLGKPLKDLS

Organism: Rhizobium meliloti (strain 1021) (NCBI:txid266834)

pLDDT: mean 81.03, std 18.38, range [29.3, 97.81]

Radius of gyration: 22.71 Å; Cα contacts (8 Å, |Δi|>4): 575; chains: 2; bounding box: 43×69×48 Å

Secondary structure (DSSP, 8-state):
-----HHHHHHHHTS---HHHHHHHHHH---HHHHHHHHHHHHHTSSS-SPEEEEEETTEEEEEETTEEEEEETTS-EEEETTS-GGGGSEEEEE-SHHHHHHH-TTSBPPPTTT-EEEEEE-TTT-BEEEEEEE-TTPPPP------HHHIIIIISS-PPPP--/-----HHHHHHHHTS---HHHHHHHHHH---HHHHHHHHHHHHHTSSS-SPEEEEEETTEEEEEETTEEEEEETTS-EEEETTS-GGGGSEEEEE-SHHHHHHH-TTSBPPPTTT-EEEEEE-TTT-BEEEEEEE-TTPPPP------HHHIIIIISS-PPPP--